Protein AF-A0A2D9VDY9-F1 (afdb_monomer_lite)

Foldseek 3Di:
DDDPPPPPPPPPPPPDDPQDAPFDAPVDWAKEKEALLEPQDDQFKKKWKKFQFWFAAKFAAPDDTHTGIHGQWMDGDHSHMDMIIGHHWDDPNVVNGITGTGHYFFTFIFMWMQHPVVRDIFGKDWDWPDDGTGPPNHTYTNYIHTDDDQAEDCCDPQFLGHDPPHPHYPVPGHHDDVQAHSVRDGPADADPVRHRPDPD

pLDDT: mean 89.07, std 13.18, range [40.31, 97.69]

Secondary structure (DSSP, 8-state):
-----------------SS---SPP-S-EEEEEE-TT--SS-TT-EEEEEEEEEE-S-B-TTSPPPEEEEEEEEEE--SS-EEEEEEBP-B-GGGTPPBPPBBPTTPBPEEEEEETTTTEEEEEEEEEEE--BTTSS-EEEEEEEEE----EEB--TTSTTB-TT-SEE-S----PPTTB-TTS-BSS-B-TTS-BT---

Sequence (200 aa):
MITRLISFLCFSFIFSQHFEVTVNQTGESHLIILQDSITGLDVGDEVGVFDASGVITTVDPGQTPQYGEVLVGAGIWDGTQLEISAIMSIDLSDFNGPILNGGIDGNPVVIKAFDVSESIEVETEITISTGGEFGDLFTVISELTMIEEDVFGCTDDGACNYNDSANIDDGSCEYPEDNFDCDGNCIIDTDCNGECGGDA

Radius of gyration: 27.07 Å; chains: 1; bounding box: 74×64×69 Å

Structure (mmCIF, N/CA/C/O backbone):
data_AF-A0A2D9VDY9-F1
#
_entry.id   AF-A0A2D9VDY9-F1
#
loop_
_atom_site.group_PDB
_atom_site.id
_atom_site.type_symbol
_atom_site.label_atom_id
_atom_site.label_alt_id
_atom_site.label_comp_id
_atom_site.label_asym_id
_atom_site.label_entity_id
_atom_site.label_seq_id
_atom_site.pdbx_PDB_ins_code
_atom_site.Cartn_x
_atom_site.Cartn_y
_atom_site.Cartn_z
_atom_site.occupancy
_atom_site.B_iso_or_equiv
_atom_site.auth_seq_id
_atom_site.auth_comp_id
_atom_site.auth_asym_id
_atom_site.auth_atom_id
_atom_site.pdbx_PDB_model_num
ATOM 1 N N . MET A 1 1 ? -14.048 -54.551 -16.994 1.00 42.12 1 MET A N 1
ATOM 2 C CA . MET A 1 1 ? -14.631 -53.289 -16.497 1.00 42.12 1 MET A CA 1
ATOM 3 C C . MET A 1 1 ? -13.670 -52.758 -15.440 1.00 42.12 1 MET A C 1
ATOM 5 O O . MET A 1 1 ? -13.762 -53.145 -14.288 1.00 42.12 1 MET A O 1
ATOM 9 N N . ILE A 1 2 ? -12.628 -52.043 -15.874 1.00 42.53 2 ILE A N 1
ATOM 10 C CA . ILE A 1 2 ? -11.578 -51.504 -14.997 1.00 42.53 2 ILE A CA 1
ATOM 11 C C . ILE A 1 2 ? -11.967 -50.056 -14.726 1.00 42.53 2 ILE A C 1
ATOM 13 O O . ILE A 1 2 ? -11.884 -49.212 -15.616 1.00 42.53 2 ILE A O 1
ATOM 17 N N . THR A 1 3 ? -12.473 -49.803 -13.526 1.00 41.94 3 THR A N 1
ATOM 18 C CA . THR A 1 3 ? -12.858 -48.475 -13.053 1.00 41.94 3 THR A CA 1
ATOM 19 C C . THR A 1 3 ? -11.586 -47.653 -12.866 1.00 41.94 3 THR A C 1
ATOM 21 O O . THR A 1 3 ? -10.820 -47.891 -11.935 1.00 41.94 3 THR A O 1
ATOM 24 N N . ARG A 1 4 ? -11.317 -46.712 -13.779 1.00 45.97 4 ARG A N 1
ATOM 25 C CA . ARG A 1 4 ? -10.288 -45.691 -13.570 1.00 45.97 4 ARG A CA 1
ATOM 26 C C . ARG A 1 4 ? -10.797 -44.729 -12.499 1.00 45.97 4 ARG A C 1
ATOM 28 O O . ARG A 1 4 ? -11.664 -43.908 -12.779 1.00 45.97 4 ARG A O 1
ATOM 35 N N . LEU A 1 5 ? -10.268 -44.852 -11.282 1.00 43.44 5 LEU A N 1
ATOM 36 C CA . LEU A 1 5 ? -10.307 -43.774 -10.300 1.00 43.44 5 LEU A CA 1
ATOM 37 C C . LEU A 1 5 ? -9.486 -42.617 -10.882 1.00 43.44 5 LEU A C 1
ATOM 39 O O . LEU A 1 5 ? -8.258 -42.672 -10.920 1.00 43.44 5 LEU A O 1
ATOM 43 N N . ILE A 1 6 ? -10.171 -41.595 -11.386 1.00 52.56 6 ILE A N 1
ATOM 44 C CA . ILE A 1 6 ? -9.570 -40.284 -11.605 1.00 52.56 6 ILE A CA 1
ATOM 45 C C . ILE A 1 6 ? -9.367 -39.713 -10.204 1.00 52.56 6 ILE A C 1
ATOM 47 O O . ILE A 1 6 ? -10.307 -39.240 -9.571 1.00 52.56 6 ILE A O 1
ATOM 51 N N . SER A 1 7 ? -8.146 -39.847 -9.691 1.00 44.47 7 SER A N 1
ATOM 52 C CA . SER A 1 7 ? -7.691 -39.070 -8.547 1.00 44.47 7 SER A CA 1
ATOM 53 C C . SER A 1 7 ? -7.655 -37.616 -9.002 1.00 44.47 7 SER A C 1
ATOM 55 O O . SER A 1 7 ? -6.699 -37.194 -9.648 1.00 44.47 7 SER A O 1
ATOM 57 N N . PHE A 1 8 ? -8.725 -36.876 -8.711 1.00 43.59 8 PHE A N 1
ATOM 58 C CA . PHE A 1 8 ? -8.688 -35.421 -8.642 1.00 43.59 8 PHE A CA 1
ATOM 59 C C . PHE A 1 8 ? -7.674 -35.077 -7.545 1.00 43.59 8 PHE A C 1
ATOM 61 O O . PHE A 1 8 ? -8.009 -34.999 -6.365 1.00 43.59 8 PHE A O 1
ATOM 68 N N . LEU A 1 9 ? -6.400 -34.953 -7.925 1.00 45.09 9 LEU A N 1
ATOM 69 C CA . LEU A 1 9 ? -5.470 -34.136 -7.167 1.00 45.09 9 LEU A CA 1
ATOM 70 C C . LEU A 1 9 ? -6.050 -32.729 -7.231 1.00 45.09 9 LEU A C 1
ATOM 72 O O . LEU A 1 9 ? -5.920 -32.034 -8.234 1.00 45.09 9 LEU A O 1
ATOM 76 N N . CYS A 1 10 ? -6.766 -32.363 -6.173 1.00 49.62 10 CYS A N 1
ATOM 77 C CA . CYS A 1 10 ? -6.988 -30.980 -5.820 1.00 49.62 10 CYS A CA 1
ATOM 78 C C . CYS A 1 10 ? -5.590 -30.388 -5.616 1.00 49.62 10 CYS A C 1
ATOM 80 O O . CYS A 1 10 ? -4.999 -30.523 -4.546 1.00 49.62 10 CYS A O 1
ATOM 82 N N . PHE A 1 11 ? -5.010 -29.834 -6.681 1.00 40.31 11 PHE A N 1
ATOM 83 C CA . PHE A 1 11 ? -3.951 -28.850 -6.547 1.00 40.31 11 PHE A CA 1
ATOM 84 C C . PHE A 1 11 ? -4.637 -27.652 -5.900 1.00 40.31 11 PHE A C 1
ATOM 86 O O . PHE A 1 11 ? -5.177 -26.780 -6.573 1.00 40.31 11 PHE A O 1
ATOM 93 N N . SER A 1 12 ? -4.709 -27.679 -4.571 1.00 44.56 12 SER A N 1
ATOM 94 C CA . SER A 1 12 ? -4.884 -26.469 -3.791 1.00 44.56 12 SER A CA 1
ATOM 95 C C . SER A 1 12 ? -3.626 -25.658 -4.065 1.00 44.56 12 SER A C 1
ATOM 97 O O . SER A 1 12 ? -2.622 -25.825 -3.377 1.00 44.56 12 SER A O 1
ATOM 99 N N . PHE A 1 13 ? -3.640 -24.864 -5.137 1.00 42.41 13 PHE A N 1
ATOM 100 C CA . PHE A 1 13 ? -2.780 -23.698 -5.215 1.00 42.41 13 PHE A CA 1
ATOM 101 C C . PHE A 1 13 ? -3.165 -22.871 -3.996 1.00 42.41 13 PHE A C 1
ATOM 103 O O . PHE A 1 13 ? -4.239 -22.279 -3.946 1.00 42.41 13 PHE A O 1
ATOM 110 N N . ILE A 1 14 ? -2.348 -22.959 -2.952 1.00 49.53 14 ILE A N 1
ATOM 111 C CA . ILE A 1 14 ? -2.365 -21.975 -1.885 1.00 49.53 14 ILE A CA 1
ATOM 112 C C . ILE A 1 14 ? -1.830 -20.726 -2.580 1.00 49.53 14 ILE A C 1
ATOM 114 O O . ILE A 1 14 ? -0.623 -20.609 -2.777 1.00 49.53 14 ILE A O 1
ATOM 118 N N . PHE A 1 15 ? -2.729 -19.885 -3.091 1.00 53.84 15 PHE A N 1
ATOM 119 C CA . PHE A 1 15 ? -2.370 -18.519 -3.445 1.00 53.84 15 PHE A CA 1
ATOM 120 C C . PHE A 1 15 ? -1.952 -17.879 -2.120 1.00 53.84 15 PHE A C 1
ATOM 122 O O . PHE A 1 15 ? -2.768 -17.785 -1.203 1.00 53.84 15 PHE A O 1
ATOM 129 N N . SER A 1 16 ? -0.657 -17.607 -1.967 1.00 68.75 16 SER A N 1
ATOM 130 C CA . SER A 1 16 ? -0.177 -16.795 -0.853 1.00 68.75 16 SER A CA 1
ATOM 131 C C . SER A 1 16 ? -0.670 -15.389 -1.138 1.00 68.75 16 SER A C 1
ATOM 133 O O . SER A 1 16 ? -0.342 -14.862 -2.197 1.00 68.75 16 SER A O 1
ATOM 135 N N . GLN A 1 17 ? -1.492 -14.840 -0.250 1.00 80.62 17 GLN A N 1
ATOM 136 C CA . GLN A 1 17 ? -1.881 -13.439 -0.334 1.00 80.62 17 GLN A CA 1
ATOM 137 C C . GLN A 1 17 ? -0.642 -12.590 -0.031 1.00 80.62 17 GLN A C 1
ATOM 139 O O . GLN A 1 17 ? 0.150 -12.969 0.837 1.00 80.62 17 GLN A O 1
ATOM 144 N N . HIS A 1 18 ? -0.447 -11.492 -0.752 1.00 91.06 18 HIS A N 1
ATOM 145 C CA . HIS A 1 18 ? 0.635 -10.550 -0.469 1.00 91.06 18 HIS A CA 1
ATOM 146 C C . HIS A 1 18 ? 0.303 -9.707 0.767 1.00 91.06 18 HIS A C 1
ATOM 148 O O . HIS A 1 18 ? 1.086 -9.640 1.716 1.00 91.06 18 HIS A O 1
ATOM 154 N N . PHE A 1 19 ? -0.905 -9.142 0.817 1.00 93.06 19 PHE A N 1
ATOM 155 C CA . PHE A 1 19 ? -1.366 -8.360 1.964 1.00 93.06 19 PHE A CA 1
ATOM 156 C C . PHE A 1 19 ? -2.007 -9.235 3.050 1.00 93.06 19 PHE A C 1
ATOM 158 O O . PHE A 1 19 ? -3.228 -9.378 3.132 1.00 93.06 19 PHE A O 1
ATOM 165 N N . GLU A 1 20 ? -1.185 -9.785 3.946 1.00 90.75 20 GLU A N 1
ATOM 166 C CA . GLU A 1 20 ? -1.662 -10.534 5.114 1.00 90.75 20 GLU A CA 1
ATOM 167 C C . GLU A 1 20 ? -1.972 -9.613 6.308 1.00 90.75 20 GLU A C 1
ATOM 169 O O . GLU A 1 20 ? -1.085 -9.141 7.024 1.00 90.75 20 GLU A O 1
ATOM 174 N N . VAL A 1 21 ? -3.261 -9.383 6.572 1.00 90.69 21 VAL A N 1
ATOM 175 C CA . VAL A 1 21 ? -3.712 -8.584 7.723 1.00 90.69 21 VAL A CA 1
ATOM 176 C C . VAL A 1 21 ? -3.420 -9.332 9.031 1.00 90.69 21 VAL A C 1
ATOM 178 O O . VAL A 1 21 ? -4.088 -10.308 9.373 1.00 90.69 21 VAL A O 1
ATOM 181 N N . THR A 1 22 ? -2.426 -8.859 9.788 1.00 87.38 22 THR A N 1
ATOM 182 C CA . THR A 1 22 ? -1.992 -9.473 11.062 1.00 87.38 22 THR A CA 1
ATOM 183 C C . THR A 1 22 ? -2.580 -8.810 12.309 1.00 87.38 22 THR A C 1
ATOM 185 O O . THR A 1 22 ? -2.408 -9.318 13.421 1.00 87.38 22 THR A O 1
ATOM 188 N N . VAL A 1 23 ? -3.275 -7.679 12.155 1.00 89.19 23 VAL A N 1
ATOM 189 C CA . VAL A 1 23 ? -3.941 -6.998 13.270 1.00 89.19 23 VAL A CA 1
ATOM 190 C C . VAL A 1 23 ? -5.123 -7.822 13.786 1.00 89.19 23 VAL A C 1
ATOM 192 O O . VAL A 1 23 ? -5.885 -8.420 13.025 1.00 89.19 23 VAL A O 1
ATOM 195 N N . ASN A 1 24 ? -5.275 -7.873 15.109 1.00 86.44 24 ASN A N 1
ATOM 196 C CA . ASN A 1 24 ? -6.363 -8.623 15.729 1.00 86.44 24 ASN A CA 1
ATOM 197 C C . ASN A 1 24 ? -7.674 -7.851 15.594 1.00 86.44 24 ASN A C 1
ATOM 199 O O . ASN A 1 24 ? -7.697 -6.644 15.806 1.00 86.44 24 ASN A O 1
ATOM 203 N N . GLN A 1 25 ? -8.786 -8.549 15.340 1.00 86.81 25 GLN A N 1
ATOM 204 C CA . GLN A 1 25 ? -10.097 -7.902 15.357 1.00 86.81 25 GLN A CA 1
ATOM 205 C C . GLN A 1 25 ? -10.369 -7.281 16.729 1.00 86.81 25 GLN A C 1
ATOM 207 O O . GLN A 1 25 ? -10.440 -7.976 17.745 1.00 86.81 25 GLN A O 1
ATOM 212 N N . THR A 1 26 ? -10.544 -5.966 16.736 1.00 88.38 26 THR A N 1
ATOM 213 C CA . THR A 1 26 ? -10.812 -5.173 17.937 1.00 88.38 26 THR A CA 1
ATOM 214 C C . THR A 1 26 ? -12.312 -5.025 18.200 1.00 88.38 26 THR A C 1
ATOM 216 O O . THR A 1 26 ? -12.726 -4.807 19.336 1.00 88.38 26 THR A O 1
ATOM 219 N N . GLY A 1 27 ? -13.133 -5.212 17.161 1.00 86.25 27 GLY A N 1
ATOM 220 C CA . GLY A 1 27 ? -14.574 -4.955 17.175 1.00 86.25 27 GLY A CA 1
ATOM 221 C C . GLY A 1 27 ? -14.950 -3.570 16.646 1.00 86.25 27 GLY A C 1
ATOM 222 O O . GLY A 1 27 ? -16.128 -3.342 16.390 1.00 86.25 27 GLY A O 1
ATOM 223 N N . GLU A 1 28 ? -13.965 -2.698 16.423 1.00 93.12 28 GLU A N 1
ATOM 224 C CA . GLU A 1 28 ? -14.124 -1.418 15.736 1.00 93.12 28 GLU A CA 1
ATOM 225 C C . GLU A 1 28 ? -13.542 -1.530 14.324 1.00 93.12 28 GLU A C 1
ATOM 227 O O . GLU A 1 28 ? -12.450 -2.074 14.117 1.00 93.12 28 GLU A O 1
ATOM 232 N N . SER A 1 29 ? -14.290 -1.044 13.336 1.00 94.94 29 SER A N 1
ATOM 233 C CA . SER A 1 29 ? -13.901 -1.137 11.933 1.00 94.94 29 SER A CA 1
ATOM 234 C C . SER A 1 29 ? -14.341 0.079 11.138 1.00 94.94 29 SER A C 1
ATOM 236 O O . SER A 1 29 ? -15.454 0.568 11.326 1.00 94.94 29 SER A O 1
ATOM 238 N N . HIS A 1 30 ? -13.508 0.482 10.188 1.00 96.38 30 HIS A N 1
ATOM 239 C CA . HIS A 1 30 ? -13.810 1.504 9.196 1.00 96.38 30 HIS A CA 1
ATOM 240 C C . HIS A 1 30 ? -14.119 0.844 7.851 1.00 96.38 30 HIS A C 1
ATOM 242 O O . HIS A 1 30 ? -13.396 -0.062 7.436 1.00 96.38 30 HIS A O 1
ATOM 248 N N . LEU A 1 31 ? -15.189 1.263 7.170 1.00 97.25 31 LEU A N 1
ATOM 249 C CA . LEU A 1 31 ? -15.554 0.714 5.861 1.00 97.25 31 LEU A CA 1
ATOM 250 C C . LEU A 1 31 ? -14.935 1.554 4.741 1.00 97.25 31 LEU A C 1
ATOM 252 O O . LEU A 1 31 ? -15.203 2.751 4.639 1.00 97.25 31 LEU A O 1
ATOM 256 N N . ILE A 1 32 ? -14.160 0.908 3.875 1.00 97.69 32 ILE A N 1
ATOM 257 C CA . ILE A 1 32 ? -13.607 1.489 2.654 1.00 97.69 32 ILE A CA 1
ATOM 258 C C . ILE A 1 32 ? -14.288 0.822 1.462 1.00 97.69 32 ILE A C 1
ATOM 260 O O . ILE A 1 32 ? -14.366 -0.403 1.386 1.00 97.69 32 ILE A O 1
ATOM 264 N N . ILE A 1 33 ? -14.782 1.631 0.531 1.00 97.56 33 ILE A N 1
ATOM 265 C CA . ILE A 1 33 ? -15.486 1.186 -0.668 1.00 97.56 33 ILE A CA 1
ATOM 266 C C . ILE A 1 33 ? -14.717 1.677 -1.889 1.00 97.56 33 ILE A C 1
ATOM 268 O O . ILE A 1 33 ? -14.608 2.880 -2.121 1.00 97.56 33 ILE A O 1
ATOM 272 N N . LEU A 1 34 ? -14.227 0.744 -2.692 1.00 97.19 34 LEU A N 1
ATOM 273 C CA . LEU A 1 34 ? -13.626 0.997 -3.993 1.00 97.19 34 LEU A CA 1
ATOM 274 C C . LEU A 1 34 ? -14.713 0.840 -5.059 1.00 97.19 34 LEU A C 1
ATOM 276 O O . LEU A 1 34 ? -15.327 -0.220 -5.172 1.00 97.19 34 LEU A O 1
ATOM 280 N N . GLN A 1 35 ? -15.007 1.905 -5.805 1.00 96.38 35 GLN A N 1
ATOM 281 C CA . GLN A 1 35 ? -16.052 1.886 -6.830 1.00 96.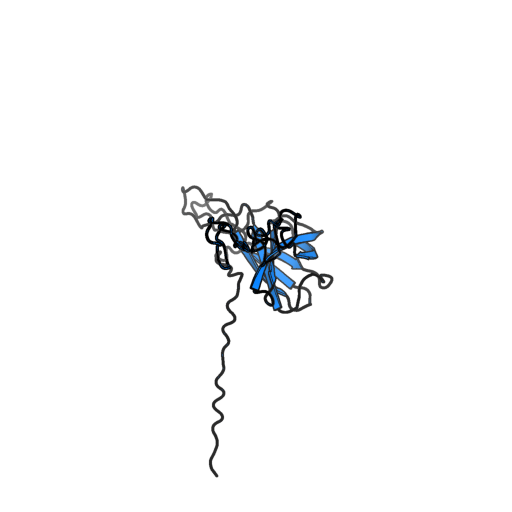38 35 GLN A CA 1
ATOM 282 C C . GLN A 1 35 ? -15.627 1.094 -8.068 1.00 96.38 35 GLN A C 1
ATOM 284 O O . GLN A 1 35 ? -14.465 1.103 -8.454 1.00 96.38 35 GLN A O 1
ATOM 289 N N . ASP A 1 36 ? -16.600 0.496 -8.753 1.00 92.94 36 ASP A N 1
ATOM 290 C CA . ASP A 1 36 ? -16.416 -0.222 -10.022 1.00 92.94 36 ASP A CA 1
ATOM 291 C C . ASP A 1 36 ? -15.994 0.682 -11.201 1.00 92.94 36 ASP A C 1
ATOM 293 O O . ASP A 1 36 ? -15.729 0.193 -12.297 1.00 92.94 36 ASP A O 1
ATOM 297 N N . SER A 1 37 ? -15.909 2.000 -10.988 1.00 90.69 37 SER A N 1
ATOM 298 C CA . SER A 1 37 ? -15.317 2.961 -11.924 1.00 90.69 37 SER A CA 1
ATOM 299 C C . SER A 1 37 ? -13.789 2.921 -11.970 1.00 90.69 37 SER A C 1
ATOM 301 O O . SER A 1 37 ? -13.210 3.541 -12.861 1.00 90.69 37 SER A O 1
ATOM 303 N N . ILE A 1 38 ? -13.133 2.234 -11.030 1.00 93.12 38 ILE A N 1
ATOM 304 C CA . ILE A 1 38 ? -11.675 2.104 -10.993 1.00 93.12 38 ILE A CA 1
ATOM 305 C C . ILE A 1 38 ? -11.206 1.247 -12.171 1.00 93.12 38 ILE A C 1
ATOM 307 O O . ILE A 1 38 ? -11.622 0.103 -12.337 1.00 93.12 38 ILE A O 1
ATOM 311 N N . THR A 1 39 ? -10.309 1.811 -12.979 1.00 89.56 39 THR A N 1
ATOM 312 C CA . THR A 1 39 ? -9.700 1.135 -14.135 1.00 89.56 39 THR A CA 1
ATOM 313 C C . THR A 1 39 ? -8.205 0.884 -13.973 1.00 89.56 39 THR A C 1
ATOM 315 O O . THR A 1 39 ? -7.603 0.315 -14.873 1.00 89.56 39 THR A O 1
ATOM 318 N N . GLY A 1 40 ? -7.597 1.361 -12.883 1.00 86.94 40 GLY A N 1
ATOM 319 C CA . GLY A 1 40 ? -6.163 1.218 -12.613 1.00 86.94 40 GLY A CA 1
ATOM 320 C C . GLY A 1 40 ? -5.776 -0.083 -11.909 1.00 86.94 40 GLY A C 1
ATOM 321 O O . GLY A 1 40 ? -4.644 -0.180 -11.464 1.00 86.94 40 GLY A O 1
ATOM 322 N N . LEU A 1 41 ? -6.709 -1.031 -11.763 1.00 91.94 41 LEU A N 1
ATOM 323 C CA . LEU A 1 41 ? -6.484 -2.355 -11.180 1.00 91.94 41 LEU A CA 1
ATOM 324 C C . LEU A 1 41 ? -6.973 -3.424 -12.156 1.00 91.94 41 LEU A C 1
ATOM 326 O O . LEU A 1 41 ? -8.097 -3.326 -12.671 1.00 91.94 41 LEU A O 1
ATOM 330 N N . ASP A 1 42 ? -6.176 -4.468 -12.336 1.00 92.88 42 ASP A N 1
ATOM 331 C CA . ASP A 1 42 ? -6.548 -5.662 -13.073 1.00 92.88 42 ASP A CA 1
ATOM 332 C C . ASP A 1 42 ? -7.208 -6.699 -12.154 1.00 92.88 42 ASP A C 1
ATOM 334 O O . ASP A 1 42 ? -7.027 -6.748 -10.935 1.00 92.88 42 ASP A O 1
ATOM 338 N N . VAL A 1 43 ? -8.066 -7.540 -12.739 1.00 93.19 43 VAL A N 1
ATOM 339 C CA . VAL A 1 43 ? -8.768 -8.582 -11.978 1.00 93.19 43 VAL A CA 1
ATOM 340 C C . VAL A 1 43 ? -7.758 -9.580 -11.420 1.00 93.19 43 VAL A C 1
ATOM 342 O O . VAL A 1 43 ? -7.098 -10.293 -12.177 1.00 93.19 43 VAL A O 1
ATOM 345 N N . GLY A 1 44 ? -7.736 -9.701 -10.097 1.00 91.75 44 GLY A N 1
ATOM 346 C CA . GLY A 1 44 ? -6.787 -10.524 -9.359 1.00 91.75 44 GLY A CA 1
ATOM 347 C C . GLY A 1 44 ? -5.809 -9.717 -8.514 1.00 91.75 44 GLY A C 1
ATOM 348 O O . GLY A 1 44 ? -5.264 -10.304 -7.584 1.00 91.75 44 GLY A O 1
ATOM 349 N N . ASP A 1 45 ? -5.641 -8.418 -8.774 1.00 94.25 45 ASP A N 1
ATOM 350 C CA . ASP A 1 45 ? -4.766 -7.552 -7.980 1.00 94.25 45 ASP A CA 1
ATOM 351 C C . ASP A 1 45 ? -5.237 -7.455 -6.533 1.00 94.25 45 ASP A C 1
ATOM 353 O O . ASP A 1 45 ? -6.436 -7.516 -6.232 1.00 94.25 45 ASP A O 1
ATOM 357 N N . GLU A 1 46 ? -4.291 -7.286 -5.616 1.00 95.81 46 GLU A N 1
ATOM 358 C CA . GLU A 1 46 ? -4.610 -7.110 -4.204 1.00 95.81 46 GLU A CA 1
ATOM 359 C C . GLU A 1 46 ? -4.563 -5.636 -3.821 1.00 95.81 46 GLU A C 1
ATOM 361 O O . GLU A 1 46 ? -3.715 -4.874 -4.275 1.00 95.81 46 GLU A O 1
ATOM 366 N N . VAL A 1 47 ? -5.470 -5.232 -2.940 1.00 96.81 47 VAL A N 1
ATOM 367 C CA . VAL A 1 47 ? -5.552 -3.877 -2.402 1.00 96.81 47 VAL A CA 1
ATOM 368 C C . VAL A 1 47 ? -5.336 -3.955 -0.902 1.00 96.81 47 VAL A C 1
ATOM 370 O O . VAL A 1 47 ? -6.108 -4.605 -0.194 1.00 96.81 47 VAL A O 1
ATOM 373 N N . GLY A 1 48 ? -4.302 -3.276 -0.416 1.00 97.06 48 GLY A N 1
ATOM 374 C CA . GLY A 1 48 ? -4.001 -3.119 0.998 1.00 97.06 48 GLY A CA 1
ATOM 375 C C . GLY A 1 48 ? -4.430 -1.743 1.498 1.00 97.06 48 GLY A C 1
ATOM 376 O O . GLY A 1 48 ? -4.169 -0.722 0.864 1.00 97.06 48 GLY A O 1
ATOM 377 N N . VAL A 1 49 ? -5.090 -1.713 2.654 1.00 97.56 49 VAL A N 1
ATOM 378 C CA . VAL A 1 49 ? -5.468 -0.491 3.368 1.00 97.56 49 VAL A CA 1
ATOM 379 C C . VAL A 1 49 ? -4.516 -0.302 4.535 1.00 97.56 49 VAL A C 1
ATOM 381 O O . VAL A 1 49 ? -4.448 -1.144 5.434 1.00 97.56 49 VAL A O 1
ATOM 384 N N . PHE A 1 50 ? -3.818 0.823 4.534 1.00 97.25 50 PHE A N 1
ATOM 385 C CA . PHE A 1 50 ? -2.773 1.147 5.486 1.00 97.25 50 PHE A CA 1
ATOM 386 C C . PHE A 1 50 ? -3.123 2.389 6.298 1.00 97.25 50 PHE A C 1
ATOM 388 O O . PHE A 1 50 ? -3.737 3.339 5.810 1.00 97.25 50 PHE A O 1
ATOM 395 N N . ASP A 1 51 ? -2.676 2.385 7.548 1.00 97.00 51 ASP A N 1
ATOM 396 C CA . ASP A 1 51 ? -2.525 3.587 8.356 1.00 97.00 51 ASP A CA 1
ATOM 397 C C . ASP A 1 51 ? -1.030 3.855 8.541 1.00 97.00 51 ASP A C 1
ATOM 399 O O . ASP A 1 51 ? -0.340 3.058 9.175 1.00 97.00 51 ASP A O 1
ATOM 403 N N . ALA A 1 52 ? -0.527 4.972 8.006 1.00 95.62 52 ALA A N 1
ATOM 404 C CA . ALA A 1 52 ? 0.883 5.361 8.100 1.00 95.62 52 ALA A CA 1
ATOM 405 C C . ALA A 1 52 ? 1.342 5.680 9.538 1.00 95.62 52 ALA A C 1
ATOM 407 O O . ALA A 1 52 ? 2.540 5.773 9.814 1.00 95.62 52 ALA A O 1
ATOM 408 N N . SER A 1 53 ? 0.410 5.915 10.461 1.00 96.12 53 SER A N 1
ATOM 409 C CA . SER A 1 53 ? 0.684 6.238 11.864 1.00 96.12 53 SER A CA 1
ATOM 410 C C . SER A 1 53 ? -0.232 5.464 12.816 1.00 96.12 53 SER A C 1
ATOM 412 O O . SER A 1 53 ? -0.601 5.977 13.872 1.00 96.12 53 SER A O 1
ATOM 414 N N . GLY A 1 54 ? -0.565 4.222 12.460 1.00 95.00 54 GLY A N 1
ATOM 415 C CA . GLY A 1 54 ? -1.374 3.307 13.260 1.00 95.00 54 GLY A CA 1
ATOM 416 C C . GLY A 1 54 ? -0.624 2.713 14.454 1.00 95.00 54 GLY A C 1
ATOM 417 O O . GLY A 1 54 ? 0.592 2.861 14.599 1.00 95.00 54 GLY A O 1
ATOM 418 N N . VAL A 1 55 ? -1.343 2.005 15.331 1.00 95.00 55 VAL A N 1
ATOM 419 C CA . VAL A 1 55 ? -0.737 1.273 16.458 1.00 95.00 55 VAL A CA 1
ATOM 420 C C . VAL A 1 55 ? -0.185 -0.054 15.945 1.00 95.00 55 VAL A C 1
ATOM 422 O O . VAL A 1 55 ? -0.957 -0.942 15.592 1.00 95.00 55 VAL A O 1
ATOM 425 N N . ILE A 1 56 ? 1.142 -0.219 15.935 1.00 93.44 56 ILE A N 1
ATOM 426 C CA . ILE A 1 56 ? 1.792 -1.377 15.286 1.00 93.44 56 ILE A CA 1
ATOM 427 C C . ILE A 1 56 ? 1.619 -2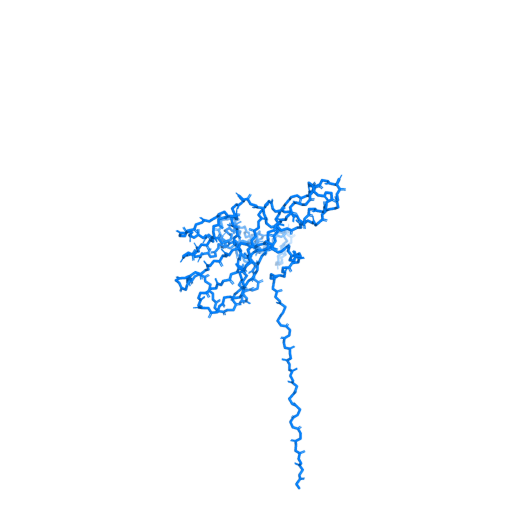.691 16.058 1.00 93.44 56 ILE A C 1
ATOM 429 O O . ILE A 1 56 ? 1.485 -3.764 15.473 1.00 93.44 56 ILE A O 1
ATOM 433 N N . THR A 1 57 ? 1.597 -2.626 17.388 1.00 92.12 57 THR A N 1
ATOM 434 C CA . THR A 1 57 ? 1.503 -3.803 18.260 1.00 92.12 57 THR A CA 1
ATOM 435 C C . THR A 1 57 ? 0.558 -3.535 19.410 1.00 92.12 57 THR A C 1
ATOM 437 O O . THR A 1 57 ? 0.587 -2.450 19.988 1.00 92.12 57 THR A O 1
ATOM 440 N N . THR A 1 58 ? -0.220 -4.550 19.789 1.00 92.38 58 THR A N 1
ATOM 441 C CA . THR A 1 58 ? -1.025 -4.487 21.011 1.00 92.38 58 THR A CA 1
ATOM 442 C C . THR A 1 58 ? -0.102 -4.321 22.219 1.00 92.38 58 THR A C 1
ATOM 444 O O . THR A 1 58 ? 0.857 -5.082 22.369 1.00 92.38 58 THR A O 1
ATOM 447 N N . VAL A 1 59 ? -0.389 -3.347 23.081 1.00 92.75 59 VAL A N 1
ATOM 448 C CA . VAL A 1 59 ? 0.390 -3.086 24.298 1.00 92.75 59 VAL A CA 1
ATOM 449 C C . VAL A 1 59 ? -0.455 -3.247 25.556 1.00 92.75 59 VAL A C 1
ATOM 451 O O . VAL A 1 59 ? -1.623 -2.866 25.603 1.00 92.75 59 VAL A O 1
ATOM 454 N N . ASP A 1 60 ? 0.161 -3.812 26.592 1.00 93.00 60 ASP A N 1
ATOM 455 C CA . ASP A 1 60 ? -0.453 -3.997 27.904 1.00 93.00 60 ASP A CA 1
ATOM 456 C C . ASP A 1 60 ? -0.631 -2.664 28.663 1.00 93.00 60 ASP A C 1
ATOM 458 O O . ASP A 1 60 ? 0.085 -1.688 28.399 1.00 93.00 60 ASP A O 1
ATOM 462 N N . PRO A 1 61 ? -1.535 -2.617 29.662 1.00 91.56 61 PRO A N 1
ATOM 463 C CA . PRO A 1 61 ? -1.775 -1.417 30.458 1.00 91.56 61 PRO A CA 1
ATOM 464 C C . PRO A 1 61 ? -0.488 -0.834 31.063 1.00 91.56 61 PRO A C 1
ATOM 466 O O . PRO A 1 61 ? 0.284 -1.530 31.727 1.00 91.56 61 PRO A O 1
ATOM 469 N N . GLY A 1 62 ? -0.282 0.473 30.887 1.00 83.62 62 GLY A N 1
ATOM 470 C CA . GLY A 1 62 ? 0.867 1.200 31.441 1.00 83.62 62 GLY A CA 1
ATOM 471 C C . GLY A 1 62 ? 2.148 1.121 30.606 1.00 83.62 62 GLY A C 1
ATOM 472 O O . GLY A 1 62 ? 3.187 1.609 31.054 1.00 83.62 62 GLY A O 1
ATOM 473 N N . GLN A 1 63 ? 2.093 0.524 29.413 1.00 89.44 63 GLN A N 1
ATOM 474 C CA . GLN A 1 63 ? 3.135 0.634 28.391 1.00 89.44 63 GLN A CA 1
ATOM 475 C C . GLN A 1 63 ? 2.785 1.727 27.371 1.00 89.44 63 GLN A C 1
ATOM 477 O O . GLN A 1 63 ? 1.620 2.069 27.181 1.00 89.44 63 GLN A O 1
ATOM 482 N N . THR A 1 64 ? 3.800 2.291 26.717 1.00 89.00 64 THR A N 1
ATOM 483 C CA . THR A 1 64 ? 3.608 3.271 25.640 1.00 89.00 64 THR A CA 1
ATOM 484 C C . THR A 1 64 ? 3.435 2.557 24.297 1.00 89.00 64 THR A C 1
ATOM 486 O O . THR A 1 64 ? 4.313 1.758 23.952 1.00 89.00 64 THR A O 1
ATOM 489 N N . PRO A 1 65 ? 2.372 2.842 23.525 1.00 92.19 65 PRO A N 1
ATOM 490 C CA . PRO A 1 65 ? 2.197 2.277 22.191 1.00 92.19 65 PRO A CA 1
ATOM 491 C C . PRO A 1 65 ? 3.283 2.782 21.236 1.00 92.19 65 PRO A C 1
ATOM 493 O O . PRO A 1 65 ? 3.812 3.886 21.390 1.00 92.19 65 PRO A O 1
ATOM 496 N N . GLN A 1 66 ? 3.620 1.950 20.255 1.00 93.50 66 GLN A N 1
ATOM 497 C CA . GLN A 1 66 ? 4.478 2.324 19.136 1.00 93.50 66 GLN A CA 1
ATOM 498 C C . GLN A 1 66 ? 3.595 2.624 17.922 1.00 93.50 66 GLN A C 1
ATOM 500 O O . GLN A 1 66 ? 2.609 1.921 17.688 1.00 93.50 66 GLN A O 1
ATOM 505 N N . TYR A 1 67 ? 3.960 3.666 17.179 1.00 94.94 67 TYR A N 1
ATOM 506 C CA . TYR A 1 67 ? 3.222 4.132 16.010 1.00 94.94 67 TYR A CA 1
ATOM 507 C C . TYR A 1 67 ? 4.054 3.952 14.746 1.00 94.94 67 TYR A C 1
ATOM 509 O O . TYR A 1 67 ? 5.273 4.138 14.781 1.00 94.94 67 TYR A O 1
ATOM 517 N N . GLY A 1 68 ? 3.397 3.604 13.647 1.00 94.81 68 GLY A N 1
ATOM 518 C CA . GLY A 1 68 ? 4.031 3.394 12.351 1.00 94.81 68 GLY A CA 1
ATOM 519 C C . GLY A 1 68 ? 3.031 2.901 11.317 1.00 94.81 68 GLY A C 1
ATOM 520 O O . GLY A 1 68 ? 1.828 2.919 11.562 1.00 94.81 68 GLY A O 1
ATOM 521 N N . GLU A 1 69 ? 3.540 2.452 10.175 1.00 95.81 69 GLU A N 1
ATOM 522 C CA . GLU A 1 69 ? 2.700 1.894 9.122 1.00 95.81 69 GLU A CA 1
ATOM 523 C C . GLU A 1 69 ? 2.096 0.548 9.552 1.00 95.81 69 GLU A C 1
ATOM 525 O O . GLU A 1 69 ? 2.803 -0.341 10.035 1.00 95.81 69 GLU A O 1
ATOM 530 N N . VAL A 1 70 ? 0.780 0.406 9.391 1.00 95.56 70 VAL A N 1
ATOM 531 C CA . VAL A 1 70 ? 0.027 -0.803 9.741 1.00 95.56 70 VAL A CA 1
ATOM 532 C C . VAL A 1 70 ? -0.947 -1.146 8.624 1.00 95.56 70 VAL A C 1
ATOM 534 O O . VAL A 1 70 ? -1.787 -0.325 8.267 1.00 95.56 70 VAL A O 1
ATOM 537 N N . LEU A 1 71 ? -0.885 -2.385 8.130 1.00 96.88 71 LEU A N 1
ATOM 538 C CA . LEU A 1 71 ? -1.913 -2.959 7.263 1.00 96.88 71 LEU A CA 1
ATOM 539 C C . LEU A 1 71 ? -3.150 -3.301 8.107 1.00 96.88 71 LEU A C 1
ATOM 541 O O . LEU A 1 71 ? -3.119 -4.208 8.942 1.00 96.88 71 LEU A O 1
ATOM 545 N N . VAL A 1 72 ? -4.237 -2.566 7.891 1.00 96.88 72 VAL A N 1
ATOM 546 C CA . VAL A 1 72 ? -5.469 -2.653 8.691 1.00 96.88 72 VAL A CA 1
ATOM 547 C C . VAL A 1 72 ? -6.595 -3.391 7.977 1.00 96.88 72 VAL A C 1
ATOM 549 O O . VAL A 1 72 ? -7.530 -3.857 8.624 1.00 96.88 72 VAL A O 1
ATOM 552 N N . GLY A 1 73 ? -6.510 -3.540 6.659 1.00 96.44 73 GLY A N 1
ATOM 553 C CA . GLY A 1 73 ? -7.465 -4.296 5.859 1.00 96.44 73 GLY A CA 1
ATOM 554 C C . GLY A 1 73 ? -6.872 -4.644 4.503 1.00 96.44 73 GLY A C 1
ATOM 555 O O . GLY A 1 73 ? -5.970 -3.962 4.034 1.00 96.44 73 GLY A O 1
ATOM 556 N N . ALA A 1 74 ? -7.373 -5.702 3.877 1.00 96.81 74 ALA A N 1
ATOM 557 C CA . ALA A 1 74 ? -6.960 -6.100 2.540 1.00 96.81 74 ALA A CA 1
ATOM 558 C C . ALA A 1 74 ? -8.140 -6.705 1.774 1.00 96.81 74 ALA A C 1
ATOM 560 O O . ALA A 1 74 ? -9.083 -7.225 2.380 1.00 96.81 74 ALA A O 1
ATOM 561 N N . GLY A 1 75 ? -8.079 -6.653 0.449 1.00 95.38 75 GLY A N 1
ATOM 562 C CA . GLY A 1 75 ? -9.066 -7.246 -0.447 1.00 95.38 75 GLY A CA 1
ATOM 563 C C . GLY A 1 75 ? -8.454 -7.603 -1.798 1.00 95.38 75 GLY A C 1
ATOM 564 O O . GLY A 1 75 ? -7.362 -7.152 -2.121 1.00 95.38 75 GLY A O 1
ATOM 565 N N . ILE A 1 76 ? -9.156 -8.425 -2.575 1.00 94.94 76 ILE A N 1
ATOM 566 C CA . ILE A 1 76 ? -8.764 -8.782 -3.945 1.00 94.94 76 ILE A CA 1
ATOM 567 C C . ILE A 1 76 ? -9.736 -8.096 -4.895 1.00 94.94 76 ILE A C 1
ATOM 569 O O . ILE A 1 76 ? -10.952 -8.197 -4.712 1.00 94.94 76 ILE A O 1
ATOM 573 N N . TRP A 1 77 ? -9.206 -7.416 -5.902 1.00 95.69 77 TRP A N 1
ATOM 574 C CA . TRP A 1 77 ? -9.989 -6.769 -6.936 1.00 95.69 77 TRP A CA 1
ATOM 575 C C . TRP A 1 77 ? -10.556 -7.803 -7.909 1.00 95.69 77 TRP A C 1
ATOM 577 O O . TRP A 1 77 ? -9.821 -8.574 -8.526 1.00 95.69 77 TRP A O 1
ATOM 587 N N . ASP A 1 78 ? -11.878 -7.831 -8.066 1.00 94.12 78 ASP A N 1
ATOM 588 C CA . ASP A 1 78 ? -12.566 -8.759 -8.971 1.00 94.12 78 ASP A CA 1
ATOM 589 C C . ASP A 1 78 ? -13.148 -8.074 -10.223 1.00 94.12 78 ASP A C 1
ATOM 591 O O . ASP A 1 78 ? -13.844 -8.710 -11.021 1.00 94.12 78 ASP A O 1
ATOM 595 N N . GLY A 1 79 ? -12.845 -6.784 -10.411 1.00 91.75 79 GLY A N 1
ATOM 596 C CA . GLY A 1 79 ? -13.406 -5.945 -11.473 1.00 91.75 79 GLY A CA 1
ATOM 597 C C . GLY A 1 79 ? -14.784 -5.366 -11.142 1.00 91.75 79 GLY A C 1
ATOM 598 O O . GLY A 1 79 ? -15.421 -4.770 -12.011 1.00 91.75 79 GLY A O 1
ATOM 599 N N . THR A 1 80 ? -15.267 -5.552 -9.913 1.00 94.31 80 THR A N 1
ATOM 600 C CA . THR A 1 80 ? -16.483 -4.929 -9.388 1.00 94.31 80 THR A CA 1
ATOM 601 C C . THR A 1 80 ? -16.182 -4.147 -8.112 1.00 94.31 80 THR A C 1
ATOM 603 O O . THR A 1 80 ? -15.040 -4.072 -7.667 1.00 94.31 80 THR A O 1
ATOM 606 N N . GLN A 1 81 ? -17.205 -3.511 -7.535 1.00 96.25 81 GLN A N 1
ATOM 607 C CA . GLN A 1 81 ? -17.053 -2.763 -6.292 1.00 96.25 81 GLN A CA 1
ATOM 608 C C . GLN A 1 81 ? -16.480 -3.654 -5.181 1.00 96.25 81 GLN A C 1
ATOM 610 O O . GLN A 1 81 ? -17.075 -4.671 -4.824 1.00 96.25 81 GLN A O 1
ATOM 615 N N . LEU A 1 82 ? -15.362 -3.217 -4.601 1.00 96.69 82 LEU A N 1
ATOM 616 C CA . LEU A 1 82 ? -14.679 -3.907 -3.514 1.00 96.69 82 LEU A CA 1
ATOM 617 C C . LEU A 1 82 ? -14.924 -3.173 -2.192 1.00 96.69 82 LEU A C 1
ATOM 619 O O . LEU A 1 82 ? -14.715 -1.966 -2.082 1.00 96.69 82 LEU A O 1
ATOM 623 N N . GLU A 1 83 ? -15.350 -3.917 -1.176 1.00 97.00 83 GLU A N 1
ATOM 624 C CA . GLU A 1 83 ? -15.580 -3.415 0.178 1.00 97.00 83 GLU A CA 1
ATOM 625 C C . GLU A 1 83 ? -14.531 -4.001 1.127 1.00 97.00 83 GLU A C 1
ATOM 627 O O . GLU A 1 83 ? -14.441 -5.218 1.297 1.00 97.00 83 GLU A O 1
ATOM 632 N N . ILE A 1 84 ? -13.746 -3.136 1.769 1.00 96.81 84 ILE A N 1
ATOM 633 C CA . ILE A 1 84 ? -12.704 -3.523 2.722 1.00 96.81 84 ILE A CA 1
ATOM 634 C C . ILE A 1 84 ? -13.071 -2.977 4.101 1.00 96.81 84 ILE A C 1
ATOM 636 O O . ILE A 1 84 ? -13.286 -1.780 4.281 1.00 96.81 84 ILE A O 1
ATOM 640 N N . SER A 1 85 ? -13.136 -3.866 5.092 1.00 96.38 85 SER A N 1
ATOM 641 C CA . SER A 1 85 ? -13.303 -3.487 6.499 1.00 96.38 85 SER A CA 1
ATOM 642 C C . SER A 1 85 ? -11.930 -3.347 7.149 1.00 96.38 85 SER A C 1
ATOM 644 O O . SER A 1 85 ? -11.302 -4.351 7.482 1.00 96.38 85 SER A O 1
ATOM 646 N N . ALA A 1 86 ? -11.461 -2.113 7.314 1.00 96.94 86 ALA A N 1
ATOM 647 C CA . ALA A 1 86 ? -10.222 -1.828 8.026 1.00 96.94 86 ALA A CA 1
ATOM 648 C C . ALA A 1 86 ? -10.428 -1.951 9.537 1.00 96.94 86 ALA A C 1
ATOM 650 O O . ALA A 1 86 ? -11.400 -1.434 10.085 1.00 96.94 86 ALA A O 1
ATOM 651 N N . ILE A 1 87 ? -9.510 -2.631 10.214 1.00 96.94 87 ILE A N 1
ATOM 652 C CA . ILE A 1 87 ? -9.539 -2.846 11.658 1.00 96.94 87 ILE A CA 1
ATOM 653 C C . ILE A 1 87 ? -8.958 -1.624 12.369 1.00 96.94 87 ILE A C 1
ATOM 655 O O . ILE A 1 87 ? -7.812 -1.228 12.142 1.00 96.94 87 ILE A O 1
ATOM 659 N N . MET A 1 88 ? -9.750 -1.056 13.272 1.00 96.50 88 MET A N 1
ATOM 660 C CA . MET A 1 88 ? -9.380 0.128 14.040 1.00 96.50 88 MET A CA 1
ATOM 661 C C . MET A 1 88 ? -8.735 -0.255 15.371 1.00 96.50 88 MET A C 1
ATOM 663 O O . MET A 1 88 ? -9.115 -1.237 16.007 1.00 96.50 88 MET A O 1
ATOM 667 N N . SER A 1 89 ? -7.771 0.542 15.812 1.00 95.50 89 SER A N 1
ATOM 668 C CA . SER A 1 89 ? -7.204 0.501 17.155 1.00 95.50 89 SER A CA 1
ATOM 669 C C . SER A 1 89 ? -8.267 0.888 18.182 1.00 95.50 89 SER A C 1
ATOM 671 O O . SER A 1 89 ? -9.099 1.765 17.951 1.00 95.50 89 SER A O 1
ATOM 673 N N . ILE A 1 90 ? -8.210 0.249 19.349 1.00 94.38 90 ILE A N 1
ATOM 674 C CA . ILE A 1 90 ? -9.027 0.613 20.506 1.00 94.38 90 ILE A CA 1
ATOM 675 C C . ILE A 1 90 ? -8.102 0.828 21.693 1.00 94.38 90 ILE A C 1
ATOM 677 O O . ILE A 1 90 ? -7.341 -0.066 22.072 1.00 94.38 90 ILE A O 1
ATOM 681 N N . ASP A 1 91 ? -8.225 1.996 22.314 1.00 92.50 91 ASP A N 1
ATOM 682 C CA . ASP A 1 91 ? -7.581 2.305 23.583 1.00 92.50 91 ASP A CA 1
ATOM 683 C C . ASP A 1 91 ? -8.523 1.957 24.748 1.00 92.50 91 ASP A C 1
ATOM 685 O O . ASP A 1 91 ? -9.541 2.612 24.970 1.00 92.50 91 ASP A O 1
ATOM 689 N N . LEU A 1 92 ? -8.193 0.898 25.497 1.00 92.31 92 LEU A N 1
ATOM 690 C CA . LEU A 1 92 ? -8.924 0.489 26.703 1.00 92.31 92 LEU A CA 1
ATOM 691 C C . LEU A 1 92 ? -8.196 0.890 27.995 1.00 92.31 92 LEU A C 1
ATOM 693 O O . LEU A 1 92 ? -8.531 0.383 29.073 1.00 92.31 92 LEU A O 1
ATOM 697 N N . SER A 1 93 ? -7.199 1.774 27.920 1.00 89.94 93 SER A N 1
ATOM 698 C CA . SER A 1 93 ? -6.354 2.146 29.060 1.00 89.94 93 SER A CA 1
ATOM 699 C C . SER A 1 93 ? -7.142 2.792 30.205 1.00 89.94 93 SER A C 1
ATOM 701 O O . SER A 1 93 ? -6.838 2.530 31.372 1.00 89.94 93 SER A O 1
ATOM 703 N N . ASP A 1 94 ? -8.229 3.507 29.899 1.00 91.44 94 ASP A N 1
ATOM 704 C CA . ASP A 1 94 ? -9.173 4.067 30.881 1.00 91.44 94 ASP A CA 1
ATOM 705 C C . ASP A 1 94 ? -9.822 2.997 31.775 1.00 91.44 94 ASP A C 1
ATOM 707 O O . ASP A 1 94 ? -10.168 3.247 32.933 1.00 91.44 94 ASP A O 1
ATOM 711 N N . PHE A 1 95 ? -9.956 1.775 31.259 1.00 92.38 95 PHE A N 1
ATOM 712 C CA . PHE A 1 95 ? -10.480 0.618 31.984 1.00 92.38 95 PHE A CA 1
ATOM 713 C C . PHE A 1 95 ? -9.368 -0.305 32.488 1.00 92.38 95 PHE A C 1
ATOM 715 O O . PHE A 1 95 ? -9.633 -1.450 32.858 1.00 92.38 95 PHE A O 1
ATOM 722 N N . ASN A 1 96 ? -8.124 0.186 32.517 1.00 91.38 96 ASN A N 1
ATOM 723 C CA . ASN A 1 96 ? -6.934 -0.593 32.840 1.00 91.38 96 ASN A CA 1
ATOM 724 C C . ASN A 1 96 ? -6.760 -1.804 31.894 1.00 91.38 96 ASN A C 1
ATOM 726 O O . ASN A 1 96 ? -6.263 -2.856 32.309 1.00 91.38 96 ASN A O 1
ATOM 730 N N . GLY A 1 97 ? -7.216 -1.654 30.647 1.00 91.44 97 GLY A N 1
ATOM 731 C CA . GLY A 1 97 ? -7.099 -2.614 29.554 1.00 91.44 97 GLY A CA 1
ATOM 732 C C . GLY A 1 97 ? -5.953 -2.281 28.588 1.00 91.44 97 GLY A C 1
ATOM 733 O O . GLY A 1 97 ? -5.287 -1.255 28.749 1.00 91.44 97 GLY A O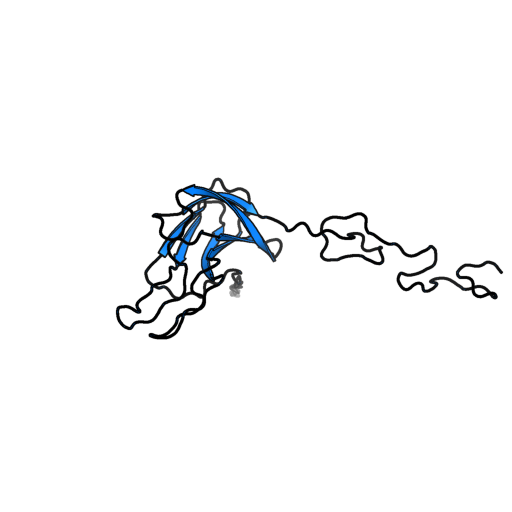 1
ATOM 734 N N . PRO A 1 98 ? -5.673 -3.179 27.629 1.00 93.81 98 PRO A N 1
ATOM 735 C CA . PRO A 1 98 ? -4.626 -2.979 26.634 1.00 93.81 98 PRO A CA 1
ATOM 736 C C . PRO A 1 98 ? -5.028 -1.935 25.583 1.00 93.81 98 PRO A C 1
ATOM 738 O O . PRO A 1 98 ? -6.209 -1.636 25.409 1.00 93.81 98 PRO A O 1
ATOM 741 N N . ILE A 1 99 ? -4.044 -1.434 24.840 1.00 93.12 99 ILE A N 1
ATOM 742 C CA . ILE A 1 99 ? -4.271 -0.704 23.586 1.00 93.12 99 ILE A CA 1
ATOM 743 C C . ILE A 1 99 ? -4.068 -1.708 22.458 1.00 93.12 99 ILE A C 1
ATOM 745 O O . ILE A 1 99 ? -2.98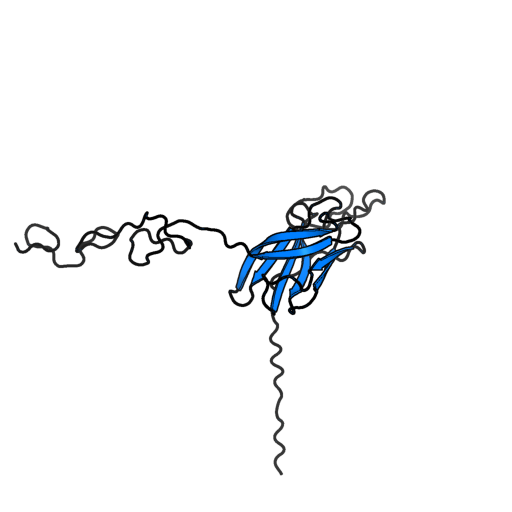9 -2.294 22.352 1.00 93.12 99 ILE A O 1
ATOM 749 N N . LEU A 1 100 ? -5.105 -1.953 21.663 1.00 94.56 100 LEU A N 1
ATOM 750 C CA . LEU A 1 100 ? -5.066 -2.926 20.570 1.00 94.56 100 LEU A CA 1
ATOM 751 C C . LEU A 1 100 ? -4.419 -2.319 19.319 1.00 94.56 100 LEU A C 1
ATOM 753 O O . LEU A 1 100 ? -4.533 -1.121 19.085 1.00 94.56 100 LEU A O 1
ATOM 757 N N . ASN A 1 101 ? -3.738 -3.136 18.513 1.00 94.50 101 ASN A N 1
ATOM 758 C CA . ASN A 1 101 ? -3.177 -2.681 17.237 1.00 94.50 101 ASN A CA 1
ATOM 759 C C . ASN A 1 101 ? -4.257 -2.466 16.171 1.00 94.50 101 ASN A C 1
ATOM 761 O O . ASN A 1 101 ? -5.265 -3.169 16.158 1.00 94.50 101 ASN A O 1
ATOM 765 N N . GLY A 1 102 ? -4.022 -1.515 15.268 1.00 95.56 102 GLY A N 1
ATOM 766 C CA . GLY A 1 102 ? -4.959 -1.143 14.209 1.00 95.56 102 GLY A CA 1
ATOM 767 C C . GLY A 1 102 ? -4.837 0.326 13.803 1.00 95.56 102 GLY A C 1
ATOM 768 O O . GLY A 1 102 ? -3.937 1.033 14.268 1.00 95.56 102 GLY A O 1
ATOM 769 N N . GLY A 1 103 ? -5.760 0.771 12.948 1.00 95.94 103 GLY A N 1
ATOM 770 C CA . GLY A 1 103 ? -5.821 2.149 12.452 1.00 95.94 103 GLY A CA 1
ATOM 771 C C . GLY A 1 103 ? -6.328 3.129 13.507 1.00 95.94 103 GLY A C 1
ATOM 772 O O . GLY A 1 103 ? -7.131 2.764 14.363 1.00 95.94 103 GLY A O 1
ATOM 773 N N . ILE A 1 104 ? -5.862 4.370 13.483 1.00 96.12 104 ILE A N 1
ATOM 774 C CA . ILE A 1 104 ? -6.231 5.401 14.454 1.00 96.12 104 ILE A CA 1
ATOM 775 C C . ILE A 1 104 ? -7.226 6.374 13.832 1.00 96.12 104 ILE A C 1
ATOM 777 O O . ILE A 1 104 ? -7.062 6.830 12.706 1.00 96.12 104 ILE A O 1
ATOM 781 N N . ASP A 1 105 ? -8.251 6.703 14.610 1.00 95.81 105 ASP A N 1
ATOM 782 C CA . ASP A 1 105 ? -9.248 7.723 14.290 1.00 95.81 105 ASP A CA 1
ATOM 783 C C . ASP A 1 105 ? -8.595 9.072 13.921 1.00 95.81 105 ASP A C 1
ATOM 785 O O . ASP A 1 105 ? -7.732 9.576 14.645 1.00 95.81 105 ASP A O 1
ATOM 789 N N . GLY A 1 106 ? -9.002 9.653 12.792 1.00 94.88 106 GLY A N 1
ATOM 790 C CA . GLY A 1 106 ? -8.481 10.907 12.242 1.00 94.88 106 GLY A CA 1
ATOM 791 C C . GLY A 1 106 ? -7.210 10.781 11.393 1.00 94.88 106 GLY A C 1
ATOM 792 O O . GLY A 1 106 ? -6.781 11.774 10.805 1.00 94.88 106 GLY A O 1
ATOM 793 N N . ASN A 1 107 ? -6.594 9.597 11.291 1.00 96.38 107 ASN A N 1
ATOM 794 C CA . ASN A 1 107 ? -5.495 9.393 10.347 1.00 96.38 107 ASN A CA 1
ATOM 795 C C . ASN A 1 107 ? -6.035 9.244 8.912 1.00 96.38 107 ASN A C 1
ATOM 797 O O . ASN A 1 107 ? -7.108 8.666 8.718 1.00 96.38 107 ASN A O 1
ATOM 801 N N . PRO A 1 108 ? -5.308 9.722 7.886 1.00 96.62 108 PRO A N 1
ATOM 802 C CA . PRO A 1 108 ? -5.710 9.535 6.497 1.00 96.62 108 PRO A CA 1
ATOM 803 C C . PRO A 1 108 ? -5.618 8.061 6.087 1.00 96.62 108 PRO A C 1
ATOM 805 O O . PRO A 1 108 ? -4.687 7.351 6.473 1.00 96.62 108 PRO A O 1
ATOM 808 N N . VAL A 1 109 ? -6.563 7.620 5.258 1.00 96.38 109 VAL A N 1
ATOM 809 C CA . VAL A 1 109 ? -6.545 6.281 4.659 1.00 96.38 109 VAL A CA 1
ATOM 810 C C . VAL A 1 109 ? -5.493 6.236 3.553 1.00 96.38 109 VAL A C 1
ATOM 812 O O . VAL A 1 109 ? -5.567 7.008 2.598 1.00 96.38 109 VAL A O 1
ATOM 815 N N . VAL A 1 110 ? -4.544 5.306 3.658 1.00 96.00 110 VAL A N 1
ATOM 816 C CA . VAL A 1 110 ? -3.525 5.049 2.631 1.00 96.00 110 VAL A CA 1
ATOM 817 C C . VAL A 1 110 ? -3.850 3.737 1.927 1.00 96.00 110 VAL A C 1
ATOM 819 O O . VAL A 1 110 ? -4.237 2.764 2.572 1.00 96.00 110 VAL A O 1
ATOM 822 N N . ILE A 1 111 ? -3.713 3.707 0.604 1.00 96.19 111 ILE A N 1
ATOM 823 C CA . ILE A 1 111 ? -3.954 2.515 -0.208 1.00 96.19 111 ILE A CA 1
ATOM 824 C C . ILE A 1 111 ? -2.672 2.155 -0.944 1.00 96.19 111 ILE A C 1
ATOM 826 O O . ILE A 1 111 ? -2.057 3.014 -1.576 1.00 96.19 111 ILE A O 1
ATOM 830 N N . LYS A 1 112 ? -2.312 0.875 -0.895 1.00 95.88 112 LYS A N 1
ATOM 831 C CA . LYS A 1 112 ? -1.296 0.285 -1.769 1.00 95.88 112 LYS A CA 1
ATOM 832 C C . LYS A 1 112 ? -1.929 -0.837 -2.565 1.00 95.88 112 LYS A C 1
ATOM 834 O O . LYS A 1 112 ? -2.879 -1.472 -2.094 1.00 95.88 112 LYS A O 1
ATOM 839 N N . ALA A 1 113 ? -1.414 -1.070 -3.758 1.00 95.50 113 ALA A N 1
ATOM 840 C CA . ALA A 1 113 ? -1.850 -2.167 -4.599 1.00 95.50 113 ALA A CA 1
ATOM 841 C C . ALA A 1 113 ? -0.695 -3.142 -4.813 1.00 95.50 113 ALA A C 1
ATOM 843 O O . ALA A 1 113 ? 0.472 -2.759 -4.796 1.00 95.50 113 ALA A O 1
ATOM 844 N N . PHE A 1 114 ? -1.028 -4.410 -4.985 1.00 95.12 114 PHE A N 1
ATOM 845 C CA . PHE A 1 114 ? -0.092 -5.434 -5.405 1.00 95.12 114 PHE A CA 1
ATOM 846 C C . PHE A 1 114 ? -0.559 -5.967 -6.751 1.00 95.12 114 PHE A C 1
ATOM 848 O O . PHE A 1 114 ? -1.622 -6.594 -6.833 1.00 95.12 114 PHE A O 1
ATOM 855 N N . ASP A 1 115 ? 0.238 -5.698 -7.781 1.00 91.44 115 ASP A N 1
ATOM 856 C CA . ASP A 1 115 ? 0.026 -6.250 -9.111 1.00 91.44 115 ASP A CA 1
ATOM 857 C C . ASP A 1 115 ? 0.483 -7.711 -9.098 1.00 91.44 115 ASP A C 1
ATOM 859 O O . ASP A 1 115 ? 1.666 -8.035 -8.927 1.00 91.44 115 ASP A O 1
ATOM 863 N N . VAL A 1 116 ? -0.473 -8.622 -9.268 1.00 89.81 116 VAL A N 1
ATOM 864 C CA . VAL A 1 116 ? -0.199 -10.065 -9.236 1.00 89.81 116 VAL A CA 1
ATOM 865 C C . VAL A 1 116 ? 0.516 -10.535 -10.505 1.00 89.81 116 VAL A C 1
ATOM 867 O O . VAL A 1 116 ? 1.242 -11.534 -10.474 1.00 89.81 116 VAL A O 1
ATOM 870 N N . SER A 1 117 ? 0.316 -9.847 -11.627 1.00 88.19 117 SER A N 1
ATOM 871 C CA . SER A 1 117 ? 0.920 -10.184 -12.914 1.00 88.19 117 SER A CA 1
ATOM 872 C C . SER A 1 117 ? 2.417 -9.868 -12.950 1.00 88.19 117 SER A C 1
ATOM 874 O O . SER A 1 117 ? 3.194 -10.662 -13.493 1.00 88.19 117 SER A O 1
ATOM 876 N N . GLU A 1 118 ? 2.822 -8.786 -12.288 1.00 86.50 118 GLU A N 1
ATOM 877 C CA . GLU A 1 118 ? 4.214 -8.339 -12.190 1.00 86.50 118 GLU A CA 1
ATOM 878 C C . GLU A 1 118 ? 4.882 -8.735 -10.864 1.00 86.50 118 GLU A C 1
ATOM 880 O O . GLU A 1 118 ? 6.109 -8.740 -10.758 1.00 86.50 118 GLU A O 1
ATOM 885 N N . SER A 1 119 ? 4.094 -9.183 -9.877 1.00 88.12 119 SER A N 1
ATOM 886 C CA . SER A 1 119 ? 4.554 -9.544 -8.528 1.00 88.12 119 SER A CA 1
ATOM 887 C C . SER A 1 119 ? 5.244 -8.386 -7.797 1.00 88.12 119 SER A C 1
ATOM 889 O O . SER A 1 119 ? 6.266 -8.590 -7.132 1.00 88.12 119 SER A O 1
ATOM 891 N N . ILE A 1 120 ? 4.682 -7.180 -7.912 1.00 87.75 120 ILE A N 1
ATOM 892 C CA . ILE A 1 120 ? 5.225 -5.945 -7.338 1.00 87.75 120 ILE A CA 1
ATOM 893 C C . ILE A 1 120 ? 4.179 -5.221 -6.480 1.00 87.75 120 ILE A C 1
ATOM 895 O O . ILE A 1 120 ? 3.005 -5.136 -6.835 1.00 87.75 120 ILE A O 1
ATOM 899 N N . GLU A 1 121 ? 4.614 -4.716 -5.323 1.00 92.00 121 GLU A N 1
ATOM 900 C CA . GLU A 1 121 ? 3.829 -3.797 -4.492 1.00 92.00 121 GLU A CA 1
ATOM 901 C C . GLU A 1 121 ? 4.117 -2.364 -4.932 1.00 92.00 121 GLU A C 1
ATOM 903 O O . GLU A 1 121 ? 5.278 -1.963 -5.011 1.00 92.00 121 GLU A O 1
ATOM 908 N N . VAL A 1 122 ? 3.060 -1.599 -5.184 1.00 91.25 122 VAL A N 1
ATOM 909 C CA . VAL A 1 122 ? 3.133 -0.214 -5.642 1.00 91.25 122 VAL A CA 1
ATOM 910 C C . VAL A 1 122 ? 2.274 0.688 -4.768 1.00 91.25 122 VAL A C 1
ATOM 912 O O . VAL A 1 122 ? 1.187 0.326 -4.298 1.00 91.25 122 VAL A O 1
ATOM 915 N N . GLU A 1 123 ? 2.773 1.900 -4.559 1.00 91.81 123 GLU A N 1
ATOM 916 C CA . GLU A 1 123 ? 1.986 2.972 -3.966 1.00 91.81 123 GLU A CA 1
ATOM 917 C C . GLU A 1 123 ? 0.872 3.389 -4.944 1.00 91.81 123 GLU A C 1
ATOM 919 O O . GLU A 1 123 ? 0.933 3.118 -6.149 1.00 91.81 123 GLU A O 1
ATOM 924 N N . THR A 1 124 ? -0.178 4.039 -4.438 1.00 93.69 124 THR A N 1
ATOM 925 C CA . THR A 1 124 ? -1.303 4.462 -5.285 1.00 93.69 124 THR A CA 1
ATOM 926 C C . THR A 1 124 ? -1.688 5.916 -5.059 1.00 93.69 124 THR A C 1
ATOM 928 O O . THR A 1 124 ? -1.693 6.419 -3.935 1.00 93.69 124 THR A O 1
ATOM 931 N N . GLU A 1 125 ? -2.072 6.591 -6.140 1.00 92.12 125 GLU A N 1
ATOM 932 C CA . GLU A 1 125 ? -2.805 7.849 -6.072 1.00 92.12 125 GLU A CA 1
ATOM 933 C C . GLU A 1 125 ? -4.308 7.566 -6.148 1.00 92.12 125 GLU A C 1
ATOM 935 O O . GLU A 1 125 ? -4.804 6.980 -7.116 1.00 92.12 125 GLU A O 1
ATOM 940 N N . ILE A 1 126 ? -5.043 7.989 -5.117 1.00 93.81 126 ILE A N 1
ATOM 941 C CA . ILE A 1 126 ? -6.488 7.775 -5.000 1.00 93.81 126 ILE A CA 1
ATOM 942 C C . ILE A 1 126 ? -7.269 9.085 -5.090 1.00 93.81 126 ILE A C 1
ATOM 944 O O . ILE A 1 126 ? -6.890 10.108 -4.518 1.00 93.81 126 ILE A O 1
ATOM 948 N N . THR A 1 127 ? -8.434 9.022 -5.730 1.00 94.69 127 THR A N 1
ATOM 949 C CA . THR A 1 127 ? -9.443 10.083 -5.676 1.00 94.69 127 THR A CA 1
ATOM 950 C C . THR A 1 127 ? -10.563 9.646 -4.741 1.00 94.69 127 THR A C 1
ATOM 952 O O . THR A 1 127 ? -11.290 8.688 -5.013 1.00 94.69 127 THR A O 1
ATOM 955 N N . ILE A 1 128 ? -10.721 10.368 -3.632 1.00 94.31 128 ILE A N 1
ATOM 956 C CA . ILE A 1 128 ? -11.746 10.096 -2.621 1.00 94.31 128 ILE A CA 1
ATOM 957 C C . ILE A 1 128 ? -12.993 10.926 -2.929 1.00 94.31 128 ILE A C 1
ATOM 959 O O . ILE A 1 128 ? -12.946 12.155 -2.979 1.00 94.31 128 ILE A O 1
ATOM 963 N N . SER A 1 129 ? -14.137 10.262 -3.101 1.00 94.31 129 SER A N 1
ATOM 964 C CA . SER A 1 129 ? -15.419 10.943 -3.296 1.00 94.31 129 SER A CA 1
ATOM 965 C C . SER A 1 129 ? -16.106 11.300 -1.977 1.00 94.31 129 SER A C 1
ATOM 967 O O . SER A 1 129 ? -16.937 12.207 -1.932 1.00 94.31 129 SER A O 1
ATOM 969 N N . THR A 1 130 ? -15.842 10.553 -0.900 1.00 95.75 130 THR A N 1
ATOM 970 C CA . THR A 1 130 ? -16.435 10.766 0.433 1.00 95.75 130 THR A CA 1
ATOM 971 C C . THR A 1 130 ? -15.538 10.174 1.514 1.00 95.75 130 THR A C 1
ATOM 973 O O . THR A 1 130 ? -14.976 9.101 1.310 1.00 95.75 130 THR A O 1
ATOM 976 N N . GLY A 1 131 ? -15.458 10.852 2.659 1.00 94.75 131 GLY A N 1
ATOM 977 C CA . GLY A 1 131 ? -14.595 10.466 3.772 1.00 94.75 131 GLY A CA 1
ATOM 978 C C . GLY A 1 131 ? -13.128 10.739 3.453 1.00 94.75 131 GLY A C 1
ATOM 979 O O . GLY A 1 131 ? -12.818 11.720 2.772 1.00 94.75 131 GLY A O 1
ATOM 980 N N . GLY A 1 132 ? -12.254 9.835 3.885 1.00 91.75 132 GLY A N 1
ATOM 981 C CA . GLY A 1 132 ? -10.819 9.879 3.602 1.00 91.75 132 GLY A CA 1
ATOM 982 C C . GLY A 1 132 ? -9.948 9.788 4.844 1.00 91.75 132 GLY A C 1
ATOM 983 O O . GLY A 1 132 ? -8.766 9.472 4.728 1.00 91.75 132 GLY A O 1
ATOM 984 N N . GLU A 1 133 ? -10.538 9.979 6.019 1.00 96.31 133 GLU A N 1
ATOM 985 C CA . GLU A 1 133 ? -9.898 9.711 7.298 1.00 96.31 133 GLU A CA 1
ATOM 986 C C . GLU A 1 133 ? -10.557 8.487 7.940 1.00 96.31 133 GLU A C 1
ATOM 988 O O . GLU A 1 133 ? -11.752 8.216 7.770 1.00 96.31 133 GLU A O 1
ATOM 993 N N . PHE A 1 134 ? -9.767 7.702 8.663 1.00 95.44 134 PHE A N 1
ATOM 994 C CA . PHE A 1 134 ? -10.315 6.660 9.513 1.00 95.44 134 PHE A CA 1
ATOM 995 C C . PHE A 1 134 ? -11.207 7.300 10.582 1.00 95.44 134 PHE A C 1
ATOM 997 O O . PHE A 1 134 ? -10.822 8.307 11.168 1.00 95.44 134 PHE A O 1
ATOM 1004 N N . GLY A 1 135 ? -12.387 6.727 10.833 1.00 90.69 135 GLY A N 1
ATOM 1005 C CA . GLY A 1 135 ? -13.363 7.307 11.766 1.00 90.69 135 GLY A CA 1
ATOM 1006 C C . GLY A 1 135 ? -14.507 8.076 11.118 1.00 90.69 135 GLY A C 1
ATOM 1007 O O . GLY A 1 135 ? -15.543 8.309 11.751 1.00 90.69 135 GLY A O 1
ATOM 1008 N N . ASP A 1 136 ? -14.367 8.421 9.835 1.00 95.06 136 ASP A N 1
ATOM 1009 C CA . ASP A 1 136 ? -15.507 8.836 9.026 1.00 95.06 136 ASP A CA 1
ATOM 1010 C C . ASP A 1 136 ? -16.569 7.721 8.967 1.00 95.06 136 ASP A C 1
ATOM 1012 O O . ASP A 1 136 ? -16.321 6.557 9.276 1.00 95.06 136 ASP A O 1
ATOM 1016 N N . LEU A 1 137 ? -17.787 8.046 8.521 1.00 93.56 137 LEU A N 1
ATOM 1017 C CA . LEU A 1 137 ? -18.848 7.035 8.409 1.00 93.56 137 LEU A CA 1
ATOM 1018 C C . LEU A 1 137 ? -18.466 5.885 7.454 1.00 93.56 137 LEU A C 1
ATOM 1020 O O . LEU A 1 137 ? -18.838 4.737 7.689 1.00 93.56 137 LEU A O 1
ATOM 1024 N N . PHE A 1 138 ? -17.782 6.222 6.361 1.00 95.44 138 PHE A N 1
ATOM 1025 C CA . PHE A 1 138 ? -17.137 5.318 5.410 1.00 95.44 138 PHE A CA 1
ATOM 1026 C C . PHE A 1 138 ? -16.256 6.147 4.463 1.00 95.44 138 PHE A C 1
ATOM 1028 O O . PHE A 1 138 ? -16.529 7.329 4.233 1.00 95.44 138 PHE A O 1
ATOM 1035 N N . THR A 1 139 ? -15.251 5.515 3.861 1.00 97.38 139 THR A N 1
ATOM 1036 C CA . THR A 1 139 ? -14.442 6.106 2.785 1.00 97.38 139 THR A CA 1
ATOM 1037 C C . THR A 1 139 ? -14.869 5.525 1.443 1.00 97.38 139 THR A C 1
ATOM 1039 O O . THR A 1 139 ? -14.985 4.311 1.307 1.00 97.38 139 THR A O 1
ATOM 1042 N N . VAL A 1 140 ? -15.090 6.373 0.437 1.00 97.44 140 VAL A N 1
ATOM 1043 C CA . VAL A 1 140 ? -15.378 5.940 -0.941 1.00 97.44 140 VAL A CA 1
ATOM 1044 C C . VAL A 1 140 ? -14.292 6.444 -1.876 1.00 97.44 140 VAL A C 1
ATOM 1046 O O . VAL A 1 140 ? -14.075 7.653 -1.975 1.00 97.44 140 VAL A O 1
ATOM 1049 N N . ILE A 1 141 ? -13.660 5.517 -2.586 1.00 97.00 141 ILE A N 1
ATOM 1050 C CA . ILE A 1 141 ? -12.628 5.772 -3.587 1.00 97.00 141 ILE A CA 1
ATOM 1051 C C . ILE A 1 141 ? -13.263 5.604 -4.966 1.00 97.00 141 ILE A C 1
ATOM 1053 O O . ILE A 1 141 ? -13.803 4.541 -5.280 1.00 97.00 141 ILE A O 1
ATOM 1057 N N . SER A 1 142 ? -13.234 6.666 -5.770 1.00 95.12 142 SER A N 1
ATOM 1058 C CA . SER A 1 142 ? -13.834 6.689 -7.111 1.00 95.12 142 SER A CA 1
ATOM 1059 C C . SER A 1 142 ? -12.830 6.416 -8.228 1.00 95.12 142 SER A C 1
ATOM 1061 O O . SER A 1 142 ? -13.214 5.937 -9.294 1.00 95.12 142 SER A O 1
ATOM 1063 N N . GLU A 1 143 ? -11.554 6.724 -7.994 1.00 94.19 143 GLU A N 1
ATOM 1064 C CA . GLU A 1 143 ? -10.452 6.482 -8.928 1.00 94.19 143 GLU A CA 1
ATOM 1065 C C . GLU A 1 143 ? -9.217 6.041 -8.135 1.00 94.19 143 GLU A C 1
ATOM 1067 O O . GLU A 1 143 ? -9.005 6.506 -7.012 1.00 94.19 143 GLU A O 1
ATOM 1072 N N . LEU A 1 144 ? -8.417 5.153 -8.720 1.00 94.31 144 LEU A N 1
ATOM 1073 C CA . LEU A 1 144 ? -7.152 4.667 -8.175 1.00 94.31 144 LEU A CA 1
ATOM 1074 C C . LEU A 1 144 ? -6.188 4.475 -9.342 1.00 94.31 144 LEU A C 1
ATOM 1076 O O . LEU A 1 144 ? -6.556 3.860 -10.346 1.00 94.31 144 LEU A O 1
ATOM 1080 N N . THR A 1 145 ? -4.983 5.016 -9.199 1.00 91.62 145 THR A N 1
ATOM 1081 C CA . THR A 1 145 ? -3.888 4.885 -10.163 1.00 91.62 145 THR A CA 1
ATOM 1082 C C . THR A 1 145 ? -2.666 4.331 -9.442 1.00 91.62 145 THR A C 1
ATOM 1084 O O . THR A 1 145 ? -2.258 4.887 -8.424 1.00 91.62 145 THR A O 1
ATOM 1087 N N . MET A 1 146 ? -2.098 3.236 -9.946 1.00 89.62 146 MET A N 1
ATOM 1088 C CA . MET A 1 146 ? -0.814 2.723 -9.471 1.00 89.62 146 MET A CA 1
ATOM 1089 C C . MET A 1 146 ? 0.303 3.683 -9.885 1.00 89.62 146 MET A C 1
ATOM 1091 O O . MET A 1 146 ? 0.316 4.146 -11.028 1.00 89.62 146 MET A O 1
ATOM 1095 N N . ILE A 1 147 ? 1.213 3.999 -8.965 1.00 85.81 147 ILE A N 1
ATOM 1096 C CA . ILE A 1 147 ? 2.391 4.809 -9.273 1.00 85.81 147 ILE A CA 1
ATOM 1097 C C . ILE A 1 147 ? 3.634 3.924 -9.312 1.00 85.81 147 ILE A C 1
ATOM 1099 O O . ILE A 1 147 ? 3.998 3.287 -8.327 1.00 85.81 147 ILE A O 1
ATOM 1103 N N . GLU A 1 148 ? 4.291 3.904 -10.466 1.00 78.81 148 GLU A N 1
ATOM 1104 C CA . GLU A 1 148 ? 5.650 3.391 -10.585 1.00 78.81 148 GLU A CA 1
ATOM 1105 C C . GLU A 1 148 ? 6.623 4.512 -10.214 1.00 78.81 148 GLU A C 1
ATOM 1107 O O . GLU A 1 148 ? 6.448 5.666 -10.614 1.00 78.81 148 GLU A O 1
ATOM 1112 N N . GLU A 1 149 ? 7.633 4.197 -9.405 1.00 79.19 149 GLU A N 1
ATOM 1113 C CA . GLU A 1 149 ? 8.675 5.165 -9.079 1.00 79.19 149 GLU A CA 1
ATOM 1114 C C . GLU A 1 149 ? 9.580 5.365 -10.302 1.00 79.19 149 GLU A C 1
ATOM 1116 O O . GLU A 1 149 ? 10.169 4.417 -10.819 1.00 79.19 149 GLU A O 1
ATOM 1121 N N . ASP A 1 150 ? 9.711 6.609 -10.759 1.00 85.06 150 ASP A N 1
ATOM 1122 C CA . ASP A 1 150 ? 10.665 6.979 -11.803 1.00 85.06 150 ASP A CA 1
ATOM 1123 C C . ASP A 1 150 ? 12.094 6.937 -11.231 1.00 85.06 150 ASP A C 1
ATOM 1125 O O . ASP A 1 150 ? 12.535 7.849 -10.522 1.00 85.06 150 ASP A O 1
ATOM 1129 N N . VAL A 1 151 ? 12.846 5.889 -11.563 1.00 88.06 151 VAL A N 1
ATOM 1130 C CA . VAL A 1 151 ? 14.254 5.727 -11.202 1.00 88.06 151 VAL A CA 1
ATOM 1131 C C . VAL A 1 151 ? 15.127 6.078 -12.402 1.00 88.06 151 VAL A C 1
ATOM 1133 O O . VAL A 1 151 ? 15.181 5.376 -13.413 1.00 88.06 151 VAL A O 1
ATOM 1136 N N . PHE A 1 152 ? 15.857 7.180 -12.264 1.00 93.69 152 PHE A N 1
ATOM 1137 C CA . PHE A 1 152 ? 16.768 7.687 -13.284 1.00 93.69 152 PHE A CA 1
ATOM 1138 C C . PHE A 1 152 ? 18.139 7.001 -13.215 1.00 93.69 152 PHE A C 1
ATOM 1140 O O . PHE A 1 152 ? 18.718 6.847 -12.136 1.00 93.69 152 PHE A O 1
ATOM 1147 N N . GLY A 1 153 ? 18.687 6.638 -14.372 1.00 95.62 153 GLY A N 1
ATOM 1148 C CA . GLY A 1 153 ? 20.044 6.106 -14.515 1.00 95.62 153 GLY A CA 1
ATOM 1149 C C . GLY A 1 153 ? 20.269 5.491 -15.892 1.00 95.62 153 GLY A C 1
ATOM 1150 O O . GLY A 1 153 ? 19.360 5.470 -16.714 1.00 95.62 153 GLY A O 1
ATOM 1151 N N . CYS A 1 154 ? 21.465 4.966 -16.157 1.00 97.19 154 CYS A N 1
ATOM 1152 C CA . CYS A 1 154 ? 21.726 4.329 -17.444 1.00 97.19 154 CYS A CA 1
ATOM 1153 C C . CYS A 1 154 ? 20.947 3.010 -17.588 1.00 97.19 154 CYS A C 1
ATOM 1155 O O . CYS A 1 154 ? 21.184 2.066 -16.835 1.00 97.19 154 CYS A O 1
ATOM 1157 N N . THR A 1 155 ? 20.063 2.928 -18.584 1.00 96.88 155 THR A N 1
ATOM 1158 C CA . THR A 1 155 ? 19.238 1.735 -18.854 1.00 96.88 155 THR A CA 1
ATOM 1159 C C . THR A 1 155 ? 19.840 0.796 -19.906 1.00 96.88 155 THR A C 1
ATOM 1161 O O . THR A 1 155 ? 19.239 -0.229 -20.219 1.00 96.88 155 THR A O 1
ATOM 1164 N N . ASP A 1 156 ? 20.980 1.155 -20.507 1.00 96.12 156 ASP A N 1
ATOM 1165 C CA . ASP A 1 156 ? 21.661 0.347 -21.528 1.00 96.12 156 ASP A CA 1
ATOM 1166 C C . ASP A 1 156 ? 22.568 -0.698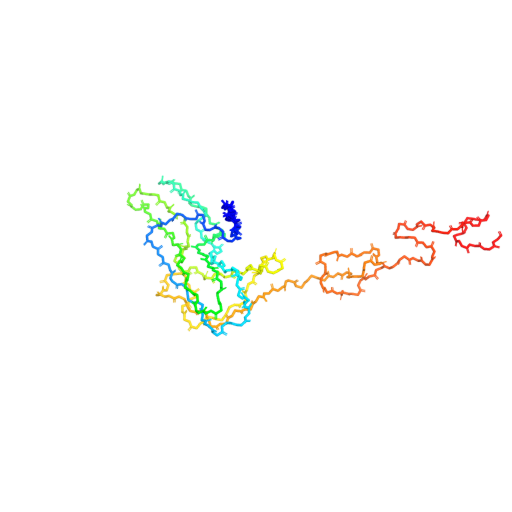 -20.860 1.00 96.12 156 ASP A C 1
ATOM 1168 O O . ASP A 1 156 ? 23.514 -0.343 -20.157 1.00 96.12 156 ASP A O 1
ATOM 1172 N N . ASP A 1 157 ? 22.288 -1.986 -21.079 1.00 94.94 157 ASP A N 1
ATOM 1173 C CA . ASP A 1 157 ? 23.029 -3.111 -20.493 1.00 94.94 157 ASP A CA 1
ATOM 1174 C C . ASP A 1 157 ? 24.459 -3.261 -21.047 1.00 94.94 157 ASP A C 1
ATOM 1176 O O . ASP A 1 157 ? 25.281 -3.971 -20.464 1.00 94.94 157 ASP A O 1
ATOM 1180 N N . GLY A 1 158 ? 24.776 -2.579 -22.152 1.00 92.50 158 GLY A N 1
ATOM 1181 C CA . GLY A 1 158 ? 26.114 -2.469 -22.728 1.00 92.50 158 GLY A CA 1
ATOM 1182 C C . GLY A 1 158 ? 26.959 -1.324 -22.161 1.00 92.50 158 GLY A C 1
ATOM 1183 O O . GLY A 1 158 ? 28.139 -1.218 -22.511 1.00 92.50 158 GLY A O 1
ATOM 1184 N N . ALA A 1 159 ? 26.394 -0.467 -21.309 1.00 96.38 159 ALA A N 1
ATOM 1185 C CA . ALA A 1 159 ? 27.125 0.616 -20.663 1.00 96.38 159 ALA A CA 1
ATOM 1186 C C . ALA A 1 159 ? 27.843 0.147 -19.385 1.00 96.38 159 ALA A C 1
ATOM 1188 O O . ALA A 1 159 ? 27.373 -0.706 -18.635 1.00 96.38 159 ALA A O 1
ATOM 1189 N N . CYS A 1 160 ? 28.980 0.768 -19.085 1.00 96.56 160 CYS A N 1
ATOM 1190 C CA . CYS A 1 160 ? 29.803 0.486 -17.910 1.00 96.56 160 CYS A CA 1
ATOM 1191 C C . CYS A 1 160 ? 29.166 0.905 -16.586 1.00 96.56 160 CYS A C 1
ATOM 1193 O O . CYS A 1 160 ? 29.539 0.405 -15.527 1.00 96.56 160 CYS A O 1
ATOM 1195 N N . ASN A 1 161 ? 28.208 1.820 -16.645 1.00 96.19 161 ASN A N 1
ATOM 1196 C CA . ASN A 1 161 ? 27.440 2.310 -15.512 1.00 96.19 161 ASN A CA 1
ATOM 1197 C C . ASN A 1 161 ? 25.954 1.938 -15.619 1.00 96.19 161 ASN A C 1
ATOM 1199 O O . ASN A 1 161 ? 25.116 2.665 -15.083 1.00 96.19 161 ASN A O 1
ATOM 1203 N N . TYR A 1 162 ? 25.636 0.827 -16.298 1.00 96.19 162 TYR A N 1
ATOM 1204 C CA . TYR A 1 162 ? 24.290 0.257 -16.317 1.00 96.19 162 TYR A CA 1
ATOM 1205 C C . TYR A 1 162 ? 23.720 0.149 -14.896 1.00 96.19 162 TYR A C 1
ATOM 1207 O O . TYR A 1 162 ? 24.367 -0.384 -13.988 1.00 96.19 162 TYR A O 1
ATOM 1215 N N . ASN A 1 163 ? 22.505 0.658 -14.716 1.00 95.62 163 ASN A N 1
ATOM 1216 C CA . ASN A 1 163 ? 21.759 0.596 -13.472 1.00 95.62 163 ASN A CA 1
ATOM 1217 C C . ASN A 1 163 ? 20.506 -0.259 -13.690 1.00 95.62 163 ASN A C 1
ATOM 1219 O O . ASN A 1 163 ? 19.556 0.177 -14.335 1.00 95.62 163 ASN A O 1
ATOM 1223 N N . ASP A 1 164 ? 20.497 -1.462 -13.118 1.00 93.31 164 ASP A N 1
ATOM 1224 C CA . ASP A 1 164 ? 19.379 -2.409 -13.217 1.00 93.31 164 ASP A CA 1
ATOM 1225 C C . ASP A 1 164 ? 18.090 -1.916 -12.549 1.00 93.31 164 ASP A C 1
ATOM 1227 O O . ASP A 1 164 ? 17.005 -2.403 -12.857 1.00 93.31 164 ASP A O 1
ATOM 1231 N N . SER A 1 165 ? 18.212 -0.940 -11.652 1.00 89.38 165 SER A N 1
ATOM 1232 C CA . SER A 1 165 ? 17.093 -0.330 -10.947 1.00 89.38 165 SER A CA 1
ATOM 1233 C C . SER A 1 165 ? 16.511 0.868 -11.702 1.00 89.38 165 SER A C 1
ATOM 1235 O O . SER A 1 165 ? 15.465 1.361 -11.299 1.00 89.38 165 SER A O 1
ATOM 1237 N N . ALA A 1 166 ? 17.169 1.362 -12.761 1.00 91.06 166 ALA A N 1
ATOM 1238 C CA . ALA A 1 166 ? 16.691 2.500 -13.541 1.00 91.06 166 ALA A CA 1
ATOM 1239 C C . ALA A 1 166 ? 15.645 2.078 -14.585 1.00 91.06 166 ALA A C 1
ATOM 1241 O O . ALA A 1 166 ? 15.879 1.170 -15.381 1.00 91.06 166 ALA A O 1
ATOM 1242 N N . ASN A 1 167 ? 14.514 2.784 -14.624 1.00 90.50 167 ASN A N 1
ATOM 1243 C CA . ASN A 1 167 ? 13.471 2.639 -15.648 1.00 90.50 167 ASN A CA 1
ATOM 1244 C C . ASN A 1 167 ? 13.443 3.818 -16.639 1.00 90.50 167 ASN A C 1
ATOM 1246 O O . ASN A 1 167 ? 12.785 3.732 -17.677 1.00 90.50 167 ASN A O 1
ATOM 1250 N N . ILE A 1 168 ? 14.193 4.893 -16.365 1.00 92.38 168 ILE A N 1
ATOM 1251 C CA . ILE A 1 168 ? 14.325 6.057 -17.246 1.00 92.38 168 ILE A CA 1
ATOM 1252 C C . ILE A 1 168 ? 15.803 6.386 -17.476 1.00 92.38 168 ILE A C 1
ATOM 1254 O O . ILE A 1 168 ? 16.531 6.706 -16.535 1.00 92.38 168 ILE A O 1
ATOM 1258 N N . ASP A 1 169 ? 16.219 6.384 -18.749 1.00 95.00 169 ASP A N 1
ATOM 1259 C CA . ASP A 1 169 ? 17.554 6.834 -19.157 1.00 95.00 169 ASP A CA 1
ATOM 1260 C C . ASP A 1 169 ? 17.732 8.329 -18.867 1.00 95.00 169 ASP A C 1
ATOM 1262 O O . ASP A 1 169 ? 17.001 9.182 -19.384 1.00 95.00 169 ASP A O 1
ATOM 1266 N N . ASP A 1 170 ? 18.724 8.653 -18.043 1.00 96.00 170 ASP A N 1
ATOM 1267 C CA . ASP A 1 170 ? 19.097 10.026 -17.704 1.00 96.00 170 ASP A CA 1
ATOM 1268 C C . ASP A 1 170 ? 20.192 10.595 -18.622 1.00 96.00 170 ASP A C 1
ATOM 1270 O O . ASP A 1 170 ? 20.614 11.745 -18.464 1.00 96.00 170 ASP A O 1
ATOM 1274 N N . GLY A 1 171 ? 20.642 9.807 -19.604 1.00 96.00 171 GLY A N 1
ATOM 1275 C CA . GLY A 1 171 ? 21.710 10.164 -20.526 1.00 96.00 171 GLY A CA 1
ATOM 1276 C C . GLY A 1 171 ? 23.098 10.122 -19.888 1.00 96.00 171 GLY A C 1
ATOM 1277 O O . GLY A 1 171 ? 24.033 10.693 -20.455 1.00 96.00 171 GLY A O 1
ATOM 1278 N N . SER A 1 172 ? 23.247 9.482 -18.722 1.00 96.25 172 SER A N 1
ATOM 1279 C CA . SER A 1 172 ? 24.537 9.316 -18.045 1.00 96.25 172 SER A CA 1
ATOM 1280 C C . SER A 1 172 ? 25.351 8.120 -18.543 1.00 96.25 172 SER A C 1
ATOM 1282 O O . SER A 1 172 ? 26.472 7.953 -18.074 1.00 96.25 172 SER A O 1
ATOM 1284 N N . CYS A 1 173 ? 24.842 7.303 -19.475 1.00 97.50 173 CYS A N 1
ATOM 1285 C CA . CYS A 1 173 ? 25.515 6.086 -19.941 1.00 97.50 173 CYS A CA 1
ATOM 1286 C C . CYS A 1 173 ? 26.964 6.323 -20.409 1.00 97.50 173 CYS A C 1
ATOM 1288 O O . CYS A 1 173 ? 27.223 7.069 -21.357 1.00 97.50 173 CYS A O 1
ATOM 1290 N N . GLU A 1 174 ? 27.903 5.635 -19.765 1.00 96.00 174 GLU A N 1
ATOM 1291 C CA . GLU A 1 174 ? 29.325 5.609 -20.092 1.00 96.00 174 GLU A CA 1
ATOM 1292 C C . GLU A 1 174 ? 29.654 4.281 -20.769 1.00 96.00 174 GLU A C 1
ATOM 1294 O O . GLU A 1 174 ? 29.409 3.214 -20.215 1.00 96.00 174 GLU A O 1
ATOM 1299 N N . TYR A 1 175 ? 30.221 4.340 -21.970 1.00 95.31 175 TYR A N 1
ATOM 1300 C CA . TYR A 1 175 ? 30.609 3.157 -22.738 1.00 95.31 175 TYR A CA 1
ATOM 1301 C C . TYR A 1 175 ? 32.123 2.969 -22.687 1.00 95.31 175 TYR A C 1
ATOM 1303 O O . TYR A 1 175 ? 32.851 3.963 -22.567 1.00 95.31 175 TYR A O 1
ATOM 1311 N N . PRO A 1 176 ? 32.615 1.724 -22.800 1.00 93.38 176 PRO A N 1
ATOM 1312 C CA . PRO A 1 176 ? 34.048 1.498 -22.860 1.00 93.38 176 PRO A CA 1
ATOM 1313 C C . PRO A 1 176 ? 34.633 2.131 -24.130 1.00 93.38 176 PRO A C 1
ATOM 1315 O O . PRO A 1 176 ? 33.955 2.256 -25.154 1.00 93.38 176 PRO A O 1
ATOM 1318 N N . GLU A 1 177 ? 35.903 2.533 -24.067 1.00 90.44 177 GLU A N 1
ATOM 1319 C CA . GLU A 1 177 ? 36.627 2.980 -25.259 1.00 90.44 177 GLU A CA 1
ATOM 1320 C C . GLU A 1 177 ? 36.752 1.837 -26.280 1.00 90.44 177 GLU A C 1
ATOM 1322 O O . GLU A 1 177 ? 36.744 0.655 -25.925 1.00 90.44 177 GLU A O 1
ATOM 1327 N N . ASP A 1 178 ? 36.906 2.181 -27.562 1.00 88.62 178 ASP A N 1
ATOM 1328 C CA . ASP A 1 178 ? 37.110 1.189 -28.619 1.00 88.62 178 ASP A CA 1
ATOM 1329 C C . ASP A 1 178 ? 38.276 0.252 -28.257 1.00 88.62 178 ASP A C 1
ATOM 1331 O O . ASP A 1 178 ? 39.401 0.700 -28.035 1.00 88.62 178 ASP A O 1
ATOM 1335 N N . ASN A 1 179 ? 38.010 -1.058 -28.267 1.00 89.75 179 ASN A N 1
ATOM 1336 C CA . ASN A 1 179 ? 38.942 -2.137 -27.905 1.00 89.75 179 ASN A CA 1
ATOM 1337 C C . ASN A 1 179 ? 39.249 -2.304 -26.408 1.00 89.75 179 ASN A C 1
ATOM 1339 O O . ASN A 1 179 ? 40.109 -3.121 -26.059 1.00 89.75 179 ASN A O 1
ATOM 1343 N N . PHE A 1 180 ? 38.524 -1.614 -25.533 1.00 92.62 180 PHE A N 1
ATOM 1344 C CA . PHE A 1 180 ? 38.611 -1.787 -24.088 1.00 92.62 180 PHE A CA 1
ATOM 1345 C C . PHE A 1 180 ? 37.319 -2.380 -23.509 1.00 92.62 180 PHE A C 1
ATOM 1347 O O . PHE A 1 180 ? 36.264 -2.353 -24.141 1.00 92.62 180 PHE A O 1
ATOM 1354 N N . ASP A 1 181 ? 37.414 -2.958 -22.313 1.00 92.62 181 ASP A N 1
ATOM 1355 C CA . ASP A 1 181 ? 36.264 -3.235 -21.453 1.00 92.62 181 ASP A CA 1
ATOM 1356 C C . ASP A 1 181 ? 36.028 -2.087 -20.451 1.00 92.62 181 ASP A C 1
ATOM 1358 O O . ASP A 1 181 ? 36.752 -1.089 -20.424 1.00 92.62 181 ASP A O 1
ATOM 1362 N N . CYS A 1 182 ? 35.001 -2.229 -19.615 1.00 93.69 182 CYS A N 1
ATOM 1363 C CA . CYS A 1 182 ? 34.611 -1.225 -18.623 1.00 93.69 182 CYS A CA 1
ATOM 1364 C C . CYS A 1 182 ? 35.592 -1.042 -17.459 1.00 93.69 182 CYS A C 1
ATOM 1366 O O . CYS A 1 182 ? 35.520 -0.039 -16.753 1.00 93.69 182 CYS A O 1
ATOM 1368 N N . ASP A 1 183 ? 36.528 -1.974 -17.283 1.00 93.19 183 ASP A N 1
ATOM 1369 C CA . ASP A 1 183 ? 37.619 -1.867 -16.315 1.00 93.19 183 ASP A CA 1
ATOM 1370 C C . ASP A 1 183 ? 38.882 -1.250 -16.954 1.00 93.19 183 ASP A C 1
ATOM 1372 O O . ASP A 1 183 ? 39.919 -1.109 -16.298 1.00 93.19 183 ASP A O 1
ATOM 1376 N N . GLY A 1 184 ? 38.813 -0.875 -18.238 1.00 90.19 184 GLY A N 1
ATOM 1377 C CA . GLY A 1 184 ? 39.932 -0.338 -19.005 1.00 90.19 184 GLY A CA 1
ATOM 1378 C C . GLY A 1 184 ? 40.942 -1.401 -19.443 1.00 90.19 184 GLY A C 1
ATOM 1379 O O . GLY A 1 184 ? 42.087 -1.063 -19.754 1.00 90.19 184 GLY A O 1
ATOM 1380 N N . ASN A 1 185 ? 40.564 -2.683 -19.475 1.00 90.44 185 ASN A N 1
ATOM 1381 C CA . ASN A 1 185 ? 41.418 -3.740 -20.009 1.00 90.44 185 ASN A CA 1
ATOM 1382 C C . ASN A 1 185 ? 41.265 -3.838 -21.525 1.00 90.44 185 ASN A C 1
ATOM 1384 O O . ASN A 1 185 ? 40.163 -3.799 -22.063 1.00 90.44 185 ASN A O 1
ATOM 1388 N N . CYS A 1 186 ? 42.383 -4.043 -22.216 1.00 92.50 186 CYS A N 1
ATOM 1389 C CA . CYS A 1 186 ? 42.377 -4.318 -23.646 1.00 92.50 186 CYS A CA 1
ATOM 1390 C C . CYS A 1 186 ? 41.731 -5.684 -23.933 1.00 92.50 186 CYS A C 1
ATOM 1392 O O . CYS A 1 186 ? 42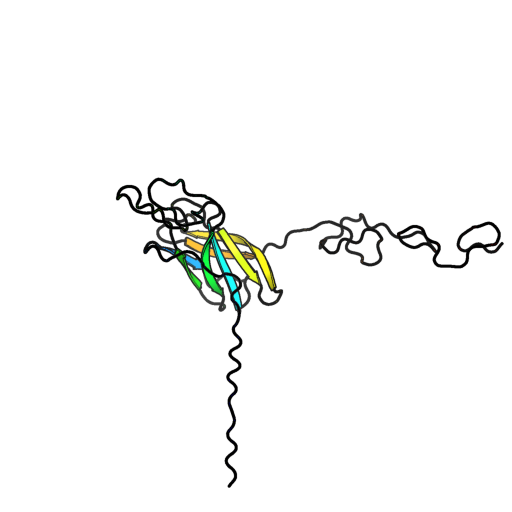.179 -6.702 -23.398 1.00 92.50 186 CYS A O 1
ATOM 1394 N N . ILE A 1 187 ? 40.716 -5.719 -24.801 1.00 92.31 187 ILE A N 1
ATOM 1395 C CA . ILE A 1 187 ? 40.011 -6.957 -25.193 1.00 92.31 187 ILE A CA 1
ATOM 1396 C C . ILE A 1 187 ? 40.554 -7.588 -26.486 1.00 92.31 187 ILE A C 1
ATOM 1398 O O . ILE A 1 187 ? 40.095 -8.654 -26.901 1.00 92.31 187 ILE A O 1
ATOM 1402 N N . ILE A 1 188 ? 41.538 -6.946 -27.119 1.00 90.06 188 ILE A N 1
ATOM 1403 C CA . ILE A 1 188 ? 42.253 -7.437 -28.306 1.00 90.06 188 ILE A CA 1
ATOM 1404 C C . ILE A 1 188 ? 43.761 -7.529 -28.039 1.00 90.06 188 ILE A C 1
ATOM 1406 O O . ILE A 1 188 ? 44.232 -7.270 -26.933 1.00 90.06 188 ILE A O 1
ATOM 1410 N N . ASP A 1 189 ? 44.536 -7.922 -29.049 1.00 87.69 189 ASP A N 1
ATOM 1411 C CA . ASP A 1 189 ? 45.985 -8.026 -28.909 1.00 87.69 189 ASP A CA 1
ATOM 1412 C C . ASP A 1 189 ? 46.631 -6.645 -28.694 1.00 87.69 189 ASP A C 1
ATOM 1414 O O . ASP A 1 189 ? 46.302 -5.652 -29.347 1.00 87.69 189 ASP A O 1
ATOM 1418 N N . THR A 1 190 ? 47.571 -6.598 -27.752 1.00 89.50 190 THR A N 1
ATOM 1419 C CA . THR A 1 190 ? 48.442 -5.442 -27.517 1.00 89.50 190 THR A CA 1
ATOM 1420 C C . THR A 1 190 ? 49.693 -5.573 -28.383 1.00 89.50 190 THR A C 1
ATOM 1422 O O . THR A 1 190 ? 50.273 -6.660 -28.469 1.00 89.50 190 THR A O 1
ATOM 1425 N N . ASP A 1 191 ? 50.125 -4.483 -29.012 1.00 86.56 191 ASP A N 1
ATOM 1426 C CA . ASP A 1 191 ? 51.305 -4.483 -29.876 1.00 86.56 191 ASP A CA 1
ATOM 1427 C C . ASP A 1 191 ? 52.637 -4.569 -29.094 1.00 86.56 191 ASP A C 1
ATOM 1429 O O . ASP A 1 191 ? 52.684 -4.617 -27.860 1.00 86.56 191 ASP A O 1
ATOM 1433 N N . CYS A 1 192 ? 53.765 -4.588 -29.815 1.00 86.56 192 CYS A N 1
ATOM 1434 C CA . CYS A 1 192 ? 55.093 -4.684 -29.201 1.00 86.56 192 CYS A CA 1
ATOM 1435 C C . CYS A 1 192 ? 55.539 -3.430 -28.416 1.00 86.56 192 CYS A C 1
ATOM 1437 O O . CYS A 1 192 ? 56.549 -3.494 -27.706 1.00 86.56 192 CYS A O 1
ATOM 1439 N N . ASN A 1 193 ? 54.793 -2.324 -28.507 1.00 87.25 193 ASN A N 1
ATOM 1440 C CA . ASN A 1 193 ? 55.016 -1.077 -27.774 1.00 87.25 193 ASN A CA 1
ATOM 1441 C C . ASN A 1 193 ? 54.075 -0.916 -26.569 1.00 87.25 193 ASN A C 1
ATOM 1443 O O . ASN A 1 193 ? 54.270 0.007 -25.776 1.00 87.25 193 ASN A O 1
ATOM 1447 N N . GLY A 1 194 ? 53.111 -1.824 -26.388 1.00 83.88 194 GLY A N 1
ATOM 1448 C CA . GLY A 1 194 ? 52.146 -1.780 -25.294 1.00 83.88 194 GLY A CA 1
ATOM 1449 C C . GLY A 1 194 ? 50.845 -1.040 -25.625 1.00 83.88 194 GLY A C 1
ATOM 1450 O O . GLY A 1 194 ? 50.116 -0.709 -24.693 1.00 83.88 194 GLY A O 1
ATOM 1451 N N . GLU A 1 195 ? 50.545 -0.772 -26.902 1.00 87.81 195 GLU A N 1
ATOM 1452 C CA . GLU A 1 195 ? 49.287 -0.143 -27.331 1.00 87.81 195 GLU A CA 1
ATOM 1453 C C . GLU A 1 195 ? 48.210 -1.197 -27.644 1.00 87.81 195 GLU A C 1
ATOM 1455 O O . GLU A 1 195 ? 48.448 -2.165 -28.373 1.00 87.81 195 GLU A O 1
ATOM 1460 N N . CYS A 1 196 ? 47.010 -1.020 -27.082 1.00 87.31 196 CYS A N 1
ATOM 1461 C CA . CYS A 1 196 ? 45.860 -1.886 -27.344 1.00 87.31 196 CYS A CA 1
ATOM 1462 C C . CYS A 1 196 ? 45.368 -1.701 -28.786 1.00 87.31 196 CYS A C 1
ATOM 1464 O O . CYS A 1 196 ? 44.971 -0.597 -29.154 1.00 87.31 196 CYS A O 1
ATOM 1466 N N . GLY A 1 197 ? 45.392 -2.759 -29.603 1.00 83.88 197 GLY A N 1
ATOM 1467 C CA . GLY A 1 197 ? 44.983 -2.671 -31.009 1.00 83.88 197 GLY A CA 1
ATOM 1468 C C . GLY A 1 197 ? 45.957 -1.953 -31.936 1.00 83.88 197 GLY A C 1
ATOM 1469 O O . GLY A 1 197 ? 45.546 -1.509 -33.007 1.00 83.88 197 GLY A O 1
ATOM 1470 N N . GLY A 1 198 ? 47.222 -1.811 -31.533 1.00 82.12 198 GLY A N 1
ATOM 1471 C CA . GLY A 1 198 ? 48.270 -1.256 -32.387 1.00 82.12 198 GLY A CA 1
ATOM 1472 C C . GLY A 1 198 ? 48.722 -2.221 -33.494 1.00 82.12 198 GLY A C 1
ATOM 1473 O O . GLY A 1 198 ? 48.655 -3.440 -33.349 1.00 82.12 198 GLY A O 1
ATOM 1474 N N . ASP A 1 199 ? 49.235 -1.664 -34.596 1.00 81.62 199 ASP A N 1
ATOM 1475 C CA . ASP A 1 199 ? 49.748 -2.405 -35.766 1.00 81.62 199 ASP A CA 1
ATOM 1476 C C . ASP A 1 199 ? 51.301 -2.459 -35.817 1.00 81.62 199 ASP A C 1
ATOM 1478 O O . ASP A 1 199 ? 51.881 -2.652 -36.893 1.00 81.62 199 ASP A O 1
ATOM 1482 N N . ALA A 1 200 ? 51.989 -2.203 -34.692 1.00 75.38 200 ALA A N 1
ATOM 1483 C CA . ALA A 1 200 ? 53.443 -1.967 -34.637 1.00 75.38 200 ALA A CA 1
ATOM 1484 C C . ALA A 1 200 ? 54.340 -3.203 -34.840 1.00 75.38 200 ALA A C 1
ATOM 1486 O O . ALA A 1 200 ? 54.105 -4.253 -34.193 1.00 75.38 200 ALA A O 1
#